Protein AF-A0AAD1SUT6-F1 (afdb_monomer_lite)

Foldseek 3Di:
DPPDDDPVLVVVCVVDVLADAQDDDLLDLVRLLVSLVVVCVVCVPAAAQEAEAPWFDFDQDAPVGDDPVLLCVRLSGQPVSLVSNCVSRVVRQLCCVVVPVAAGEYEYAAAPLLDPVCCVVCCVVRRGPSNNVNRVNNQVVQVVCCVVCVVSRYHGDYDHQALAPDPRSDPPGDDSPPRRPVPPVPPVPDSDRDHDDDDPDDDPDDD

Radius of gyration: 17.7 Å; chains: 1; bounding box: 41×40×48 Å

Secondary structure (DSSP, 8-state):
--PPPPHHHHHHHHH-TT-------TT-HHHHHHHHHHHHHHHTTPPP-EEEE---------TTT--HHHHHHHHIIIIIHHHHHHHHHHHHHHHHHHHSSSPPEEEEE--GGG-SSSHHHHTTT---HHHHHHHHHHHHHHHHHHHHTGGGT-EEEEE---SB-STTT-TTSBPTTTTSHHHHTT-TTS-----------------

Organism: Pelobates cultripes (NCBI:txid61616)

pLDDT: mean 81.64, std 24.2, range [23.23, 98.81]

Sequence (207 aa):
MCKAMPQELRKLSGKHPSVVIIPLDTTNSANVNACVKEVEKHLSGQHLDLLINNAGVLHPQTLETQTAEDMLEVYNINVVGPMLVAQ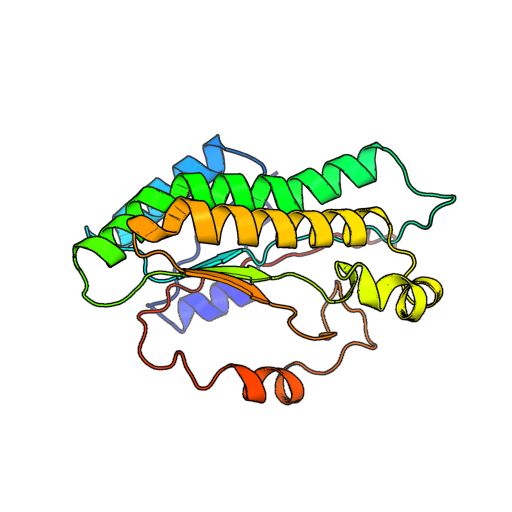AFHPLLKRSGAESKEKSAIVHISALLGSLEDLPRLFSHFPVISYRCSKAALNMLSRCQAVGYKEDGIITIAIHPGWVQTDMGGNQGLHAMNSCIANQSRFNNAKAFSLRFGITAGSQEKF

Structure (mmCIF, N/CA/C/O backbone):
data_AF-A0AAD1SUT6-F1
#
_entry.id   AF-A0AAD1SUT6-F1
#
loop_
_atom_site.group_PDB
_atom_site.id
_atom_site.type_symbol
_atom_site.label_atom_id
_atom_site.label_alt_id
_atom_site.label_comp_id
_atom_site.label_asym_id
_atom_site.label_entity_id
_atom_site.label_seq_id
_atom_site.pdbx_PDB_ins_code
_atom_site.Cartn_x
_atom_site.Cartn_y
_atom_site.Cartn_z
_atom_site.occupancy
_atom_site.B_iso_or_equiv
_atom_site.auth_seq_id
_atom_site.auth_comp_id
_atom_site.auth_asym_id
_atom_site.auth_atom_id
_atom_site.pdbx_PDB_model_num
ATOM 1 N N . MET A 1 1 ? 5.913 18.674 -3.610 1.00 28.78 1 MET A N 1
ATOM 2 C CA . MET A 1 1 ? 4.869 19.660 -3.983 1.00 28.78 1 MET A CA 1
ATOM 3 C C . MET A 1 1 ? 3.506 19.023 -3.759 1.00 28.78 1 MET A C 1
ATOM 5 O O . MET A 1 1 ? 3.279 17.938 -4.277 1.00 28.78 1 MET A O 1
ATOM 9 N N . CYS A 1 2 ? 2.629 19.646 -2.967 1.00 35.69 2 CYS A N 1
ATOM 10 C CA . CYS A 1 2 ? 1.275 19.141 -2.730 1.00 35.69 2 CYS A CA 1
ATOM 11 C C . CYS A 1 2 ? 0.462 19.325 -4.022 1.00 35.69 2 CYS A C 1
ATOM 13 O O . CYS A 1 2 ? 0.157 20.458 -4.396 1.00 35.69 2 CYS A O 1
ATOM 15 N N . LYS A 1 3 ? 0.201 18.243 -4.766 1.00 53.81 3 LYS A N 1
ATOM 16 C CA . LYS A 1 3 ? -0.624 18.313 -5.981 1.00 53.81 3 LYS A CA 1
ATOM 17 C C . LYS A 1 3 ? -2.038 18.751 -5.592 1.00 53.81 3 LYS A C 1
ATOM 19 O O . LYS A 1 3 ? -2.556 18.340 -4.553 1.00 53.81 3 LYS A O 1
ATOM 24 N N . ALA A 1 4 ? -2.661 19.586 -6.421 1.00 61.75 4 ALA A N 1
ATOM 25 C CA . ALA A 1 4 ? -4.039 20.004 -6.206 1.00 61.75 4 ALA A CA 1
ATOM 26 C C . ALA A 1 4 ? -4.951 18.771 -6.110 1.00 61.75 4 ALA A C 1
ATOM 28 O O . ALA A 1 4 ? -4.842 17.845 -6.914 1.00 61.75 4 ALA A O 1
ATOM 29 N N . MET A 1 5 ? -5.858 18.762 -5.130 1.00 72.88 5 MET A N 1
ATOM 30 C CA . MET A 1 5 ? -6.807 17.661 -4.951 1.00 72.88 5 MET A CA 1
ATOM 31 C C . MET A 1 5 ? -7.587 17.422 -6.268 1.00 72.88 5 MET A C 1
ATOM 33 O O . MET A 1 5 ? -7.990 18.400 -6.908 1.00 72.88 5 MET A O 1
ATOM 37 N N . PRO A 1 6 ? -7.799 16.170 -6.708 1.00 80.56 6 PRO A N 1
ATOM 38 C CA . PRO A 1 6 ? -8.553 15.882 -7.927 1.00 80.56 6 PRO A CA 1
ATOM 39 C C . PRO A 1 6 ? -9.988 16.428 -7.869 1.00 80.56 6 PRO A C 1
ATOM 41 O O . PRO A 1 6 ? -10.664 16.308 -6.845 1.00 80.56 6 PRO A O 1
ATOM 44 N N . GLN A 1 7 ? -10.477 17.012 -8.970 1.00 82.25 7 GLN A N 1
ATOM 45 C CA . GLN A 1 7 ? -11.835 17.579 -9.035 1.00 82.25 7 GLN A CA 1
ATOM 46 C C . GLN A 1 7 ? -12.923 16.531 -8.762 1.00 82.25 7 GLN A C 1
ATOM 48 O O . GLN A 1 7 ? -13.899 16.833 -8.081 1.00 82.25 7 GLN A O 1
ATOM 53 N N . GLU A 1 8 ? -12.736 15.300 -9.235 1.00 85.88 8 GLU A N 1
ATOM 54 C CA . GLU A 1 8 ? -13.708 14.220 -9.039 1.00 85.88 8 GLU A CA 1
ATOM 55 C C . GLU A 1 8 ? -13.841 13.800 -7.570 1.00 85.88 8 GLU A C 1
ATOM 57 O O . GLU A 1 8 ? -14.953 13.562 -7.101 1.00 85.88 8 GLU A O 1
ATOM 62 N N . LEU A 1 9 ? -12.744 13.809 -6.798 1.00 84.94 9 LEU A N 1
ATOM 63 C CA . LEU A 1 9 ? -12.817 13.550 -5.357 1.00 84.94 9 LEU A CA 1
ATOM 64 C C . LEU A 1 9 ? -13.587 14.664 -4.640 1.00 84.94 9 LEU A C 1
ATOM 66 O O . LEU A 1 9 ? -14.468 14.358 -3.841 1.00 84.94 9 LEU A O 1
ATOM 70 N N . ARG A 1 10 ? -13.349 15.939 -4.992 1.00 85.69 10 ARG A N 1
ATOM 71 C CA . ARG A 1 10 ? -14.131 17.069 -4.449 1.00 85.69 10 ARG A CA 1
ATOM 72 C C . ARG A 1 10 ? -15.625 16.942 -4.743 1.00 85.69 10 ARG A C 1
ATOM 74 O O . ARG A 1 10 ? -16.449 17.201 -3.869 1.00 85.69 10 ARG A O 1
ATOM 81 N N . LYS A 1 11 ? -15.987 16.543 -5.967 1.00 88.25 11 LYS A N 1
ATOM 82 C CA . LYS A 1 11 ? -17.390 16.304 -6.340 1.00 88.25 11 LYS A CA 1
ATOM 83 C C . LYS A 1 11 ? -17.994 15.163 -5.520 1.00 88.25 11 LYS A C 1
ATOM 85 O O . LYS A 1 11 ? -19.140 15.275 -5.093 1.00 88.25 11 LYS A O 1
ATOM 90 N N . LEU A 1 12 ? -17.239 14.087 -5.291 1.00 87.69 12 LEU A N 1
ATOM 91 C CA . LEU A 1 12 ? -17.693 12.940 -4.506 1.00 87.69 12 LEU A CA 1
ATOM 92 C C . LEU A 1 12 ? -17.936 13.316 -3.038 1.00 87.69 12 LEU A C 1
ATOM 94 O O . LEU A 1 12 ? -19.011 13.027 -2.519 1.00 87.69 12 LEU A O 1
ATOM 98 N N . SER A 1 13 ? -16.992 14.007 -2.391 1.00 88.62 13 SER A N 1
ATOM 99 C CA . SER A 1 13 ? -17.158 14.450 -0.998 1.00 88.62 13 SER A CA 1
ATOM 100 C C . SER A 1 13 ? -18.292 15.462 -0.841 1.00 88.62 13 SER A C 1
ATOM 102 O O . SER A 1 13 ? -19.001 15.439 0.157 1.00 88.62 13 SER A O 1
ATOM 104 N N . GLY A 1 14 ? -18.525 16.313 -1.847 1.00 88.62 14 GLY A N 1
ATOM 105 C CA . GLY A 1 14 ? -19.670 17.229 -1.856 1.00 88.62 14 GLY A CA 1
ATOM 106 C C . GLY A 1 14 ? -21.032 16.525 -1.934 1.00 88.62 14 GLY A C 1
ATOM 107 O O . GLY A 1 14 ? -22.028 17.082 -1.485 1.00 88.62 14 GLY A O 1
ATOM 108 N N . LYS A 1 15 ? -21.087 15.302 -2.483 1.00 93.50 15 LYS A N 1
ATOM 109 C CA . LYS A 1 15 ? -22.318 14.496 -2.597 1.00 93.50 15 LYS A CA 1
ATOM 110 C C . LYS A 1 15 ? -22.521 13.516 -1.442 1.00 93.50 15 LYS A C 1
ATOM 112 O O . LYS A 1 15 ? -23.653 13.117 -1.185 1.00 93.50 15 LYS A O 1
ATOM 117 N N . HIS A 1 16 ? -21.447 13.111 -0.766 1.00 91.38 16 HIS A N 1
ATOM 118 C CA . HIS A 1 16 ? -21.481 12.087 0.274 1.00 91.38 16 HIS A CA 1
ATOM 119 C C . HIS A 1 16 ? -20.801 12.597 1.550 1.00 91.38 16 HIS A C 1
ATOM 121 O O . HIS A 1 16 ? -19.577 12.528 1.644 1.00 91.38 16 HIS A O 1
ATOM 127 N N . PRO A 1 17 ? -21.568 13.045 2.564 1.00 88.25 17 PRO A N 1
ATOM 128 C CA . PRO A 1 17 ? -21.016 13.559 3.823 1.00 88.25 17 PRO A CA 1
ATOM 129 C C . PRO A 1 17 ? -20.142 12.557 4.592 1.00 88.25 17 PRO A C 1
ATOM 131 O O . PRO A 1 17 ? -19.310 12.951 5.400 1.00 88.25 17 PRO A O 1
ATOM 134 N N . SER A 1 18 ? -20.317 11.257 4.339 1.00 88.75 18 SER A N 1
ATOM 135 C CA . SER A 1 18 ? -19.493 10.186 4.906 1.00 88.75 18 SER A CA 1
ATOM 136 C C . SER A 1 18 ? -18.109 10.059 4.256 1.00 88.75 18 SER A C 1
ATOM 138 O O . SER A 1 18 ? -17.287 9.278 4.727 1.00 88.75 18 SER A O 1
ATOM 140 N N . VAL A 1 19 ? -17.845 10.782 3.162 1.00 92.19 19 VAL A N 1
ATOM 141 C CA . VAL A 1 19 ? -16.562 10.772 2.454 1.00 92.19 19 VAL A CA 1
ATOM 142 C C . VAL A 1 19 ? -15.733 11.965 2.906 1.00 92.19 19 VAL A C 1
ATOM 144 O O . VAL A 1 19 ? -15.991 13.107 2.533 1.00 92.19 19 VAL A O 1
ATOM 147 N N . VAL A 1 20 ? -14.685 11.674 3.669 1.00 92.38 20 VAL A N 1
ATOM 148 C CA . VAL A 1 20 ? -13.698 12.659 4.114 1.00 92.38 20 VAL A CA 1
ATOM 149 C C . VAL A 1 20 ? -12.415 12.471 3.308 1.00 92.38 20 VAL A C 1
ATOM 151 O O . VAL A 1 20 ? -11.936 11.351 3.134 1.00 92.38 20 VAL A O 1
ATOM 154 N N . ILE A 1 21 ? -11.853 13.571 2.804 1.00 92.81 21 ILE A N 1
ATOM 155 C CA . ILE A 1 21 ? -10.622 13.556 2.008 1.00 92.81 21 ILE A CA 1
ATOM 156 C C . ILE A 1 21 ? -9.475 14.067 2.869 1.00 92.81 21 ILE A C 1
ATOM 158 O O . ILE A 1 21 ? -9.487 15.220 3.293 1.00 92.81 21 ILE A O 1
ATOM 162 N N . ILE A 1 22 ? -8.463 13.224 3.070 1.00 93.44 22 ILE A N 1
ATOM 163 C CA . ILE A 1 22 ? -7.268 13.556 3.846 1.00 93.44 22 ILE A CA 1
ATOM 164 C C . ILE A 1 22 ? -6.044 13.346 2.945 1.00 93.44 22 ILE A C 1
ATOM 166 O O . ILE A 1 22 ? -5.902 12.264 2.367 1.00 93.44 22 ILE A O 1
ATOM 170 N N . PRO A 1 23 ? -5.166 14.352 2.779 1.00 90.81 23 PRO A N 1
ATOM 171 C CA . PRO A 1 23 ? -3.916 14.181 2.048 1.00 90.81 23 PRO A CA 1
ATOM 172 C C . PRO A 1 23 ? -3.032 13.120 2.710 1.00 90.81 23 PRO A C 1
ATOM 174 O O . PRO A 1 23 ? -2.841 13.149 3.924 1.00 90.81 23 PRO A O 1
ATOM 177 N N . LEU A 1 24 ? -2.466 12.221 1.905 1.00 93.38 24 LEU A N 1
ATOM 178 C CA . LEU A 1 24 ? -1.518 11.212 2.365 1.00 93.38 24 LEU A CA 1
ATOM 179 C C . LEU A 1 24 ? -0.419 11.006 1.324 1.00 93.38 24 LEU A C 1
ATOM 181 O O . LEU A 1 24 ? -0.700 10.716 0.162 1.00 93.38 24 LEU A O 1
ATOM 185 N N . ASP A 1 25 ? 0.821 11.106 1.777 1.00 94.44 25 ASP A N 1
ATOM 186 C CA . ASP A 1 25 ? 2.010 10.595 1.114 1.00 94.44 25 ASP A CA 1
ATOM 187 C C . ASP A 1 25 ? 2.495 9.380 1.906 1.00 94.44 25 ASP A C 1
ATOM 189 O O . ASP A 1 25 ? 3.034 9.504 3.008 1.00 94.44 25 ASP A O 1
ATOM 193 N N . THR A 1 26 ? 2.280 8.191 1.345 1.00 94.06 26 THR A N 1
ATOM 194 C CA . THR A 1 26 ? 2.596 6.918 2.004 1.00 94.06 26 THR A CA 1
ATOM 195 C C . THR A 1 26 ? 4.094 6.699 2.182 1.00 94.06 26 THR A C 1
ATOM 197 O O . THR A 1 26 ? 4.485 5.862 2.987 1.00 94.06 26 THR A O 1
ATOM 200 N N . THR A 1 27 ? 4.937 7.432 1.451 1.00 92.88 27 THR A N 1
ATOM 201 C CA . THR A 1 27 ? 6.400 7.311 1.528 1.00 92.88 27 THR A CA 1
ATOM 202 C C . THR A 1 27 ? 7.022 8.211 2.595 1.00 92.88 27 THR A C 1
ATOM 204 O O . THR A 1 27 ? 8.219 8.125 2.858 1.00 92.88 27 THR A O 1
ATOM 207 N N . ASN A 1 28 ? 6.217 9.060 3.241 1.00 95.31 28 ASN A N 1
ATOM 208 C CA . ASN A 1 28 ? 6.672 10.009 4.244 1.00 95.31 28 ASN A CA 1
ATOM 209 C C . ASN A 1 28 ? 6.033 9.707 5.603 1.00 95.31 28 ASN A C 1
ATOM 211 O O . ASN A 1 28 ? 4.888 10.076 5.865 1.00 95.31 28 ASN A O 1
ATOM 215 N N . SER A 1 29 ? 6.796 9.101 6.513 1.00 94.81 29 SER A N 1
ATOM 216 C CA . SER A 1 29 ? 6.302 8.699 7.837 1.00 94.81 29 SER A CA 1
ATOM 217 C C . SER A 1 29 ? 5.721 9.854 8.661 1.00 94.81 29 SER A C 1
ATOM 219 O O . SER A 1 29 ? 4.760 9.658 9.402 1.00 94.81 29 SER A O 1
ATOM 221 N N . ALA A 1 30 ? 6.254 11.076 8.534 1.00 96.25 30 ALA A N 1
ATOM 222 C CA . ALA A 1 30 ? 5.703 12.237 9.234 1.00 96.25 30 ALA A CA 1
ATOM 223 C C . ALA A 1 30 ? 4.326 12.628 8.676 1.00 96.25 30 ALA A C 1
ATOM 225 O O . ALA A 1 30 ? 3.422 12.960 9.445 1.00 96.25 30 ALA A O 1
ATOM 226 N N . ASN A 1 31 ? 4.147 12.535 7.355 1.00 96.31 31 ASN A N 1
ATOM 227 C CA . ASN A 1 31 ? 2.855 12.756 6.713 1.00 96.31 31 ASN A CA 1
ATOM 228 C C . ASN A 1 31 ? 1.843 11.653 7.069 1.00 96.31 31 ASN A C 1
ATOM 230 O O . ASN A 1 31 ? 0.713 11.973 7.429 1.00 96.31 31 ASN A O 1
ATOM 234 N N . VAL A 1 32 ? 2.264 10.382 7.078 1.00 97.44 32 VAL A N 1
ATOM 235 C CA . VAL A 1 32 ? 1.436 9.249 7.531 1.00 97.44 32 VAL A CA 1
ATOM 236 C C . VAL A 1 32 ? 0.949 9.471 8.967 1.00 97.44 32 VAL A C 1
ATOM 238 O O . VAL A 1 32 ? -0.247 9.385 9.235 1.00 97.44 32 VAL A O 1
ATOM 241 N N . ASN A 1 33 ? 1.842 9.844 9.887 1.00 96.38 33 ASN A N 1
ATOM 242 C CA . ASN A 1 33 ? 1.474 10.111 11.280 1.00 96.38 33 ASN A CA 1
ATOM 243 C C . ASN A 1 33 ? 0.533 11.317 11.426 1.00 96.38 33 ASN A C 1
ATOM 245 O O . ASN A 1 33 ? -0.361 11.309 12.272 1.00 96.38 33 ASN A O 1
ATOM 249 N N . ALA A 1 34 ? 0.711 12.361 10.613 1.00 96.50 34 ALA A N 1
ATOM 250 C CA . ALA A 1 34 ? -0.218 13.488 10.579 1.00 96.50 34 ALA A CA 1
ATOM 251 C C . ALA A 1 34 ? -1.605 13.066 10.063 1.00 96.50 34 ALA A C 1
ATOM 253 O O . ALA A 1 34 ? -2.615 13.496 10.617 1.00 96.50 34 ALA A O 1
ATOM 254 N N . CYS A 1 35 ? -1.657 12.187 9.058 1.00 96.69 35 CYS A N 1
ATOM 255 C CA . CYS A 1 35 ? -2.898 11.624 8.533 1.00 96.69 35 CYS A CA 1
ATOM 256 C C . CYS A 1 35 ? -3.647 10.808 9.596 1.00 96.69 35 CYS A C 1
ATOM 258 O O . CYS A 1 35 ? -4.845 11.016 9.771 1.00 96.69 35 CYS A O 1
ATOM 260 N N . VAL A 1 36 ? -2.950 9.958 10.364 1.00 96.50 36 VAL A N 1
ATOM 261 C CA . VAL A 1 36 ? -3.556 9.203 11.479 1.00 96.50 36 VAL A CA 1
ATOM 262 C C . VAL A 1 36 ? -4.230 10.142 12.477 1.00 96.50 36 VAL A C 1
ATOM 264 O O . V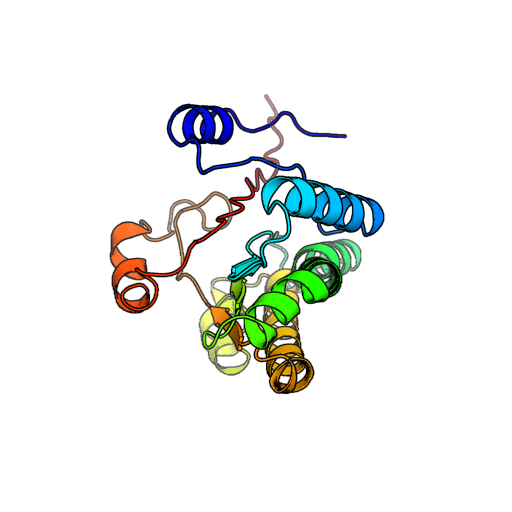AL A 1 36 ? -5.399 9.945 12.797 1.00 96.50 36 VAL A O 1
ATOM 267 N N . LYS A 1 37 ? -3.543 11.212 12.899 1.00 96.38 37 LYS A N 1
ATOM 268 C CA . LYS A 1 37 ? -4.107 12.204 13.832 1.00 96.38 37 LYS A CA 1
ATOM 269 C C . LYS A 1 37 ? -5.358 12.887 13.287 1.00 96.38 37 LYS A C 1
ATOM 271 O O . LYS A 1 37 ? -6.253 13.228 14.054 1.00 96.38 37 LYS A O 1
ATOM 276 N N . GLU A 1 38 ? -5.420 13.126 11.981 1.00 96.38 38 GLU A N 1
ATOM 277 C CA . GLU A 1 38 ? -6.607 13.711 11.360 1.00 96.38 38 GLU A CA 1
ATOM 278 C C . GLU A 1 38 ? -7.764 12.709 11.313 1.00 96.38 38 GLU A C 1
ATOM 280 O O . GLU A 1 38 ? -8.888 13.043 11.687 1.00 96.38 38 GLU A O 1
ATOM 285 N N . VAL A 1 39 ? -7.485 11.452 10.953 1.00 95.62 39 VAL A N 1
ATOM 286 C CA . VAL A 1 39 ? -8.477 10.369 10.990 1.00 95.62 39 VAL A CA 1
ATOM 287 C C . VAL A 1 39 ? -9.032 10.179 12.403 1.00 95.62 39 VAL A C 1
ATOM 289 O O . VAL A 1 39 ? -10.243 10.052 12.564 1.00 95.62 39 VAL A O 1
ATOM 292 N N . GLU A 1 40 ? -8.193 10.227 13.439 1.00 94.25 40 GLU A N 1
ATOM 293 C CA . GLU A 1 40 ? -8.632 10.112 14.835 1.00 94.25 40 GLU A CA 1
ATOM 294 C C . GLU A 1 40 ? -9.674 11.163 15.229 1.00 94.25 40 GLU A C 1
ATOM 296 O O . GLU A 1 40 ? -10.662 10.828 15.887 1.00 94.25 40 GLU A O 1
ATOM 301 N N . LYS A 1 41 ? -9.501 12.416 14.787 1.00 94.94 41 LYS A N 1
ATOM 302 C CA . LYS A 1 41 ? -10.488 13.482 15.027 1.00 94.94 41 LYS A CA 1
ATOM 303 C C . LYS A 1 41 ? -11.831 13.134 14.390 1.00 94.94 41 LYS A C 1
ATOM 305 O O . LYS A 1 41 ? -12.869 13.263 15.034 1.00 94.94 41 LYS A O 1
ATOM 310 N N . HIS A 1 42 ? -11.812 12.646 13.150 1.00 93.19 42 HIS A N 1
ATOM 311 C CA . HIS A 1 42 ? -13.029 12.258 12.435 1.00 93.19 42 HIS A CA 1
ATOM 312 C C . HIS A 1 42 ? -13.712 11.024 13.028 1.00 93.19 42 HIS A C 1
ATOM 314 O O . HIS A 1 42 ? -14.938 10.948 13.017 1.00 93.19 42 HIS A O 1
ATOM 320 N N . LEU A 1 43 ? -12.948 10.084 13.587 1.00 90.81 43 LEU A N 1
ATOM 321 C CA . LEU A 1 43 ? -13.502 8.913 14.266 1.00 90.81 43 LEU A CA 1
ATOM 322 C C . LEU A 1 43 ? -14.119 9.263 15.629 1.00 90.81 43 LEU A C 1
ATOM 324 O O . LEU A 1 43 ? -14.965 8.516 16.116 1.00 90.81 43 LEU A O 1
ATOM 328 N N . SER A 1 44 ? -13.748 10.398 16.239 1.00 90.19 44 SER A N 1
ATOM 329 C CA . SER A 1 44 ? -14.307 10.861 17.522 1.00 90.19 44 SER A CA 1
ATOM 330 C C . SER A 1 44 ? -14.245 9.784 18.615 1.00 90.19 44 SER A C 1
ATOM 332 O O . SER A 1 44 ? -15.225 9.512 19.305 1.00 90.19 44 SER A O 1
ATOM 334 N N . GLY A 1 45 ? -13.090 9.124 18.731 1.00 85.06 45 GLY A N 1
ATOM 335 C CA . GLY A 1 45 ? -12.860 8.032 19.684 1.00 85.06 45 GLY A CA 1
ATOM 336 C C . GLY A 1 45 ? -13.259 6.640 19.184 1.00 85.06 45 GLY A C 1
ATOM 337 O O . GLY A 1 45 ? -12.888 5.661 19.821 1.00 85.06 45 GLY A O 1
ATOM 338 N N . GLN A 1 46 ? -13.932 6.525 18.033 1.00 88.12 46 GLN A N 1
ATOM 339 C CA . GLN A 1 46 ? -14.215 5.228 17.411 1.00 88.12 46 GLN A CA 1
ATOM 340 C C . GLN A 1 46 ? -12.942 4.569 16.846 1.00 88.12 46 GLN A C 1
ATOM 342 O O . GLN A 1 46 ? -11.854 5.158 16.764 1.00 88.12 46 GLN A O 1
ATOM 347 N N . HIS A 1 47 ? -13.083 3.304 16.469 1.00 88.81 47 HIS A N 1
ATOM 348 C CA . HIS A 1 47 ? -12.048 2.497 15.839 1.00 88.81 47 HIS A CA 1
ATOM 349 C C . HIS A 1 47 ? -12.084 2.595 14.306 1.00 88.81 47 HIS A C 1
ATOM 351 O O . HIS A 1 47 ? -13.025 3.129 13.719 1.00 88.81 47 HIS A O 1
ATOM 357 N N . LEU A 1 48 ? -11.038 2.071 13.660 1.00 92.88 48 LEU A N 1
ATOM 358 C CA . LEU A 1 48 ? -11.010 1.858 12.214 1.00 92.88 48 LEU A CA 1
ATOM 359 C C . LEU A 1 48 ? -11.282 0.379 11.923 1.00 92.88 48 LEU A C 1
ATOM 361 O O . LEU A 1 48 ? -10.606 -0.484 12.474 1.00 92.88 48 LEU A O 1
ATOM 365 N N . ASP A 1 49 ? -12.235 0.090 11.041 1.00 92.88 49 ASP A N 1
ATOM 366 C CA . ASP A 1 49 ? -12.599 -1.295 10.699 1.00 92.88 49 ASP A CA 1
ATOM 367 C C . ASP A 1 49 ? -11.830 -1.847 9.504 1.00 92.88 49 ASP A C 1
ATOM 369 O O . ASP A 1 49 ? -11.553 -3.042 9.424 1.00 92.88 49 ASP A O 1
ATOM 373 N N . LEU A 1 50 ? -11.480 -0.982 8.554 1.00 95.38 50 LEU A N 1
ATOM 374 C CA . LEU A 1 50 ? -10.907 -1.395 7.284 1.00 95.38 50 LEU A CA 1
ATOM 375 C C . LEU A 1 50 ? -9.858 -0.395 6.810 1.00 95.38 50 LEU A C 1
ATOM 377 O O . LEU A 1 50 ? -10.148 0.786 6.627 1.00 95.38 50 LEU A O 1
ATOM 381 N N . LEU A 1 51 ? -8.658 -0.899 6.545 1.00 97.62 51 LEU A N 1
ATOM 382 C CA . LEU A 1 51 ? -7.588 -0.180 5.868 1.00 97.62 51 LEU A CA 1
ATOM 383 C C . LEU A 1 51 ? -7.352 -0.804 4.490 1.00 97.62 51 LEU A C 1
ATOM 385 O O . LEU A 1 51 ? -7.064 -1.995 4.394 1.00 97.62 51 LEU A O 1
ATOM 389 N N . ILE A 1 52 ? -7.425 -0.003 3.424 1.00 98.12 52 ILE A N 1
ATOM 390 C CA . ILE A 1 52 ? -7.141 -0.458 2.056 1.00 98.12 52 ILE A CA 1
ATOM 391 C C . ILE A 1 52 ? -5.893 0.251 1.526 1.00 98.12 52 ILE A C 1
ATOM 393 O O . ILE A 1 52 ? -5.930 1.428 1.169 1.00 98.12 52 ILE A O 1
ATOM 397 N N . ASN A 1 53 ? -4.795 -0.488 1.406 1.00 97.88 53 ASN A N 1
ATOM 398 C CA . ASN A 1 53 ? -3.582 -0.031 0.739 1.00 97.88 53 ASN A CA 1
ATOM 399 C C . ASN A 1 53 ? -3.720 -0.239 -0.773 1.00 97.88 53 ASN A C 1
ATOM 401 O O . ASN A 1 53 ? -3.405 -1.304 -1.309 1.00 97.88 53 ASN A O 1
ATOM 405 N N . ASN A 1 54 ? -4.236 0.789 -1.448 1.00 96.31 54 ASN A N 1
ATOM 406 C CA . ASN A 1 54 ? -4.434 0.805 -2.900 1.00 96.31 54 ASN A CA 1
ATOM 407 C C . ASN A 1 54 ? -3.364 1.605 -3.661 1.00 96.31 54 ASN A C 1
ATOM 409 O O . ASN A 1 54 ? -3.134 1.341 -4.838 1.00 96.31 54 ASN A O 1
ATOM 413 N N . ALA A 1 55 ? -2.736 2.594 -3.016 1.00 91.38 55 ALA A N 1
ATOM 414 C CA . ALA A 1 55 ? -1.704 3.406 -3.651 1.00 91.38 55 ALA A CA 1
ATOM 415 C C . ALA A 1 55 ? -0.564 2.523 -4.192 1.00 91.38 55 ALA A C 1
ATOM 417 O O . ALA A 1 55 ? -0.090 1.615 -3.509 1.00 91.38 55 ALA A O 1
ATOM 418 N N . GLY A 1 56 ? -0.143 2.782 -5.428 1.00 93.00 56 GLY A N 1
ATOM 419 C CA . GLY A 1 56 ? 0.941 2.062 -6.074 1.00 93.00 56 GLY A CA 1
ATOM 420 C C . GLY A 1 56 ? 1.339 2.644 -7.428 1.00 93.00 56 GLY A C 1
ATOM 421 O O . GLY A 1 56 ? 0.548 3.294 -8.105 1.00 93.00 56 GLY A O 1
ATOM 422 N N . VAL A 1 57 ? 2.569 2.388 -7.842 1.00 94.94 57 VAL A N 1
ATOM 423 C CA . VAL A 1 57 ? 3.118 2.804 -9.136 1.00 94.94 57 VAL A CA 1
ATOM 424 C C . VAL A 1 57 ? 3.639 1.601 -9.903 1.00 94.94 57 VAL A C 1
ATOM 426 O O . VAL A 1 57 ? 3.934 0.557 -9.320 1.00 94.94 57 VAL A O 1
ATOM 429 N N . LEU A 1 58 ? 3.747 1.760 -11.217 1.00 94.38 58 LEU A N 1
ATOM 430 C CA . LEU A 1 58 ? 4.367 0.815 -12.133 1.00 94.38 58 LEU A CA 1
ATOM 431 C C . LEU A 1 58 ? 5.303 1.608 -13.043 1.00 94.38 58 LEU A C 1
ATOM 433 O O . LEU A 1 58 ? 4.875 2.591 -13.647 1.00 94.38 58 LEU A O 1
ATOM 437 N N . HIS A 1 59 ? 6.548 1.151 -13.171 1.00 93.00 59 HIS A N 1
ATOM 438 C CA . HIS A 1 59 ? 7.466 1.619 -14.207 1.00 93.00 59 HIS A CA 1
ATOM 439 C C . HIS A 1 59 ? 7.598 0.530 -15.279 1.00 93.00 59 HIS A C 1
ATOM 441 O O . HIS A 1 59 ? 7.888 -0.620 -14.934 1.00 93.00 59 HIS A O 1
ATOM 447 N N . PRO A 1 60 ? 7.348 0.843 -16.565 1.00 90.38 60 PRO A N 1
ATOM 448 C CA . PRO A 1 60 ? 7.322 -0.150 -17.632 1.00 90.38 60 PRO A CA 1
ATOM 449 C C . PRO A 1 60 ? 8.734 -0.482 -18.150 1.00 90.38 60 PRO A C 1
ATOM 451 O O . PRO A 1 60 ? 8.991 -0.394 -19.346 1.00 90.38 60 PRO A O 1
ATOM 454 N N . GLN A 1 61 ? 9.655 -0.843 -17.251 1.00 92.00 61 GLN A N 1
ATOM 455 C CA . GLN A 1 61 ? 11.024 -1.233 -17.604 1.00 92.00 61 GLN A CA 1
ATOM 456 C C . GLN A 1 61 ? 11.169 -2.748 -17.744 1.00 92.00 61 GLN A C 1
ATOM 458 O O . GLN A 1 61 ? 10.617 -3.504 -16.942 1.00 92.00 61 GLN A O 1
ATOM 463 N N . THR A 1 62 ? 11.949 -3.149 -18.748 1.00 94.38 62 THR A N 1
ATOM 464 C CA . THR A 1 62 ? 12.352 -4.534 -19.052 1.00 94.38 62 THR A CA 1
ATOM 465 C C . THR A 1 62 ? 13.595 -4.942 -18.258 1.00 94.38 62 THR A C 1
ATOM 467 O O . THR A 1 62 ? 14.145 -4.121 -17.529 1.00 94.38 62 THR A O 1
ATOM 470 N N . LEU A 1 63 ? 14.078 -6.185 -18.393 1.00 95.19 63 LEU A N 1
ATOM 471 C CA . LEU A 1 63 ? 15.320 -6.615 -17.727 1.00 95.19 63 LEU A CA 1
ATOM 472 C C . LEU A 1 63 ? 16.528 -5.778 -18.162 1.00 95.19 63 LEU A C 1
ATOM 474 O O . LEU A 1 63 ? 17.396 -5.485 -17.348 1.00 95.19 63 LEU A O 1
ATOM 478 N N . GLU A 1 64 ? 16.565 -5.385 -19.431 1.00 96.38 64 GLU A N 1
ATOM 479 C CA . GLU A 1 64 ? 17.668 -4.669 -20.061 1.00 96.38 64 GLU A CA 1
ATOM 480 C C . GLU A 1 64 ? 17.690 -3.183 -19.691 1.00 96.38 64 GLU A C 1
ATOM 482 O O . GLU A 1 64 ? 18.743 -2.550 -19.731 1.00 96.38 64 GLU A O 1
ATOM 487 N N . THR A 1 65 ? 16.529 -2.619 -19.347 1.00 97.06 65 THR A N 1
ATOM 488 C CA . THR A 1 65 ? 16.361 -1.181 -19.090 1.00 97.06 65 THR A CA 1
ATOM 489 C C . THR A 1 65 ? 16.069 -0.848 -17.628 1.00 97.06 65 THR A C 1
ATOM 491 O O . THR A 1 65 ? 16.000 0.327 -17.273 1.00 97.06 65 THR A O 1
ATOM 494 N N . GLN A 1 66 ? 15.895 -1.855 -16.768 1.00 97.75 66 GLN A N 1
ATOM 495 C CA . GLN A 1 66 ? 15.598 -1.657 -15.352 1.00 97.75 66 GLN A CA 1
ATOM 496 C C . GLN A 1 66 ? 16.773 -0.995 -14.623 1.00 97.75 66 GLN A C 1
ATOM 498 O O . GLN A 1 66 ? 17.903 -1.478 -14.656 1.00 97.75 66 GLN A O 1
ATOM 503 N N . THR A 1 67 ? 16.475 0.078 -13.892 1.00 98.00 67 THR A N 1
ATOM 504 C CA . THR A 1 67 ? 17.443 0.804 -13.061 1.00 98.00 67 THR A CA 1
ATOM 505 C C . THR A 1 67 ? 17.249 0.490 -11.579 1.00 98.00 67 THR A C 1
ATOM 507 O O . THR A 1 67 ? 16.176 0.036 -11.156 1.00 98.00 67 THR A O 1
ATOM 510 N N . ALA A 1 68 ? 18.287 0.730 -10.775 1.00 98.31 68 ALA A N 1
ATOM 511 C CA . ALA A 1 68 ? 18.208 0.597 -9.323 1.00 98.31 68 ALA A CA 1
ATOM 512 C C . ALA A 1 68 ? 17.267 1.651 -8.721 1.00 98.31 68 ALA A C 1
ATOM 514 O O . ALA A 1 68 ? 16.520 1.355 -7.791 1.00 98.31 68 ALA A O 1
ATOM 515 N N . GLU A 1 69 ? 17.265 2.853 -9.287 1.00 98.12 69 GLU A N 1
ATOM 516 C CA . GLU A 1 69 ? 16.408 3.967 -8.899 1.00 98.12 69 GLU A CA 1
ATOM 517 C C . GLU A 1 69 ? 14.930 3.590 -9.050 1.00 98.12 69 GLU A C 1
ATOM 519 O O . GLU A 1 69 ? 14.182 3.674 -8.077 1.00 98.12 69 GLU A O 1
ATOM 524 N N . ASP A 1 70 ? 14.536 3.056 -10.211 1.00 97.31 70 ASP A N 1
ATOM 525 C CA . ASP A 1 70 ? 13.165 2.601 -10.461 1.00 97.31 70 ASP A CA 1
ATOM 526 C C . ASP A 1 70 ? 12.793 1.431 -9.531 1.00 97.31 70 ASP A C 1
ATOM 528 O O . ASP A 1 70 ? 11.670 1.362 -9.031 1.00 97.31 70 ASP A O 1
ATOM 532 N N . MET A 1 71 ? 13.722 0.499 -9.265 1.00 98.56 71 MET A N 1
ATOM 533 C CA . MET A 1 71 ? 13.489 -0.598 -8.312 1.00 98.56 71 MET A CA 1
ATOM 534 C C . MET A 1 71 ? 13.184 -0.058 -6.911 1.00 98.56 71 MET A C 1
ATOM 536 O O . MET A 1 71 ? 12.224 -0.501 -6.277 1.00 98.56 71 MET A O 1
ATOM 540 N N . LEU A 1 72 ? 13.987 0.896 -6.435 1.00 98.56 72 LEU A N 1
ATOM 541 C CA . LEU A 1 72 ? 13.847 1.494 -5.111 1.00 98.56 72 LEU A CA 1
ATOM 542 C C . LEU A 1 72 ? 12.587 2.354 -5.006 1.00 98.56 72 LEU A C 1
ATOM 544 O O . LEU A 1 72 ? 11.879 2.243 -4.007 1.00 98.56 72 LEU A O 1
ATOM 548 N N . GLU A 1 73 ? 12.264 3.159 -6.020 1.00 98.00 73 GLU A N 1
ATOM 549 C CA . GLU A 1 73 ? 11.054 3.986 -6.033 1.00 98.00 73 GLU A CA 1
ATOM 550 C C . GLU A 1 73 ? 9.788 3.121 -5.986 1.00 98.00 73 GLU A C 1
ATOM 552 O O . GLU A 1 73 ? 8.951 3.298 -5.091 1.00 98.00 73 GLU A O 1
ATOM 557 N N . VAL A 1 74 ? 9.670 2.126 -6.878 1.00 98.44 74 VAL A N 1
ATOM 558 C CA . VAL A 1 74 ? 8.513 1.218 -6.875 1.00 98.44 74 VAL A CA 1
ATOM 559 C C . VAL A 1 74 ? 8.427 0.457 -5.558 1.00 98.44 74 VAL A C 1
ATOM 561 O O . VAL A 1 74 ? 7.334 0.319 -5.012 1.00 98.44 74 VAL A O 1
ATOM 564 N N . TYR A 1 75 ? 9.544 -0.035 -5.017 1.00 98.75 75 TYR A N 1
ATOM 565 C CA . TYR A 1 75 ? 9.533 -0.759 -3.746 1.00 98.75 75 TYR A CA 1
ATOM 566 C C . TYR A 1 75 ? 9.112 0.142 -2.578 1.00 98.75 75 TYR A C 1
ATOM 568 O O . TYR A 1 75 ? 8.295 -0.258 -1.742 1.00 98.75 75 TYR A O 1
ATOM 576 N N . ASN A 1 76 ? 9.616 1.376 -2.540 1.00 98.50 76 ASN A N 1
ATOM 577 C CA . ASN A 1 76 ? 9.275 2.345 -1.509 1.00 98.50 76 ASN A CA 1
ATOM 578 C C . ASN A 1 76 ? 7.771 2.659 -1.519 1.00 98.50 76 ASN A C 1
ATOM 580 O O . ASN A 1 76 ? 7.118 2.632 -0.479 1.00 98.50 76 ASN A O 1
ATOM 584 N N . ILE A 1 77 ? 7.185 2.873 -2.698 1.00 98.00 77 ILE A N 1
ATOM 585 C CA . ILE A 1 77 ? 5.760 3.200 -2.818 1.00 98.00 77 ILE A CA 1
ATOM 586 C C . ILE A 1 77 ? 4.873 1.964 -2.612 1.00 98.00 77 ILE A C 1
ATOM 588 O O . ILE A 1 77 ? 3.915 2.025 -1.846 1.00 98.00 77 ILE A O 1
ATOM 592 N N . ASN A 1 78 ? 5.173 0.841 -3.269 1.00 98.50 78 ASN A N 1
ATOM 593 C CA . ASN A 1 78 ? 4.284 -0.326 -3.312 1.00 98.50 78 ASN A CA 1
ATOM 594 C C . ASN A 1 78 ? 4.425 -1.267 -2.111 1.00 98.50 78 ASN A C 1
ATOM 596 O O . ASN A 1 78 ? 3.561 -2.127 -1.939 1.00 98.50 78 ASN A O 1
ATOM 600 N N . VAL A 1 79 ? 5.506 -1.165 -1.329 1.00 98.75 79 VAL A N 1
ATOM 601 C CA . VAL A 1 79 ? 5.804 -2.093 -0.222 1.00 98.75 79 VAL A CA 1
ATOM 602 C C . VAL A 1 79 ? 6.056 -1.342 1.078 1.00 98.75 79 VAL A C 1
ATOM 604 O O . VAL A 1 79 ? 5.331 -1.554 2.051 1.00 98.75 79 VAL A O 1
ATOM 607 N N . VAL A 1 80 ? 7.043 -0.438 1.099 1.00 98.69 80 VAL A N 1
ATOM 608 C CA . VAL A 1 80 ? 7.389 0.319 2.317 1.00 98.69 80 VAL A CA 1
ATOM 609 C C . VAL A 1 80 ? 6.238 1.238 2.720 1.00 98.69 80 VAL A C 1
ATOM 611 O O . VAL A 1 80 ? 5.880 1.275 3.893 1.00 98.69 80 VAL A O 1
ATOM 614 N N . GLY A 1 81 ? 5.586 1.896 1.762 1.00 98.50 81 GLY A N 1
ATOM 615 C CA . GLY A 1 81 ? 4.411 2.724 2.016 1.00 98.50 81 GLY A CA 1
ATOM 616 C C . GLY A 1 81 ? 3.285 1.967 2.734 1.00 98.50 81 GLY A C 1
ATOM 617 O O . GLY A 1 81 ? 2.936 2.339 3.854 1.00 98.50 81 GLY A O 1
ATOM 618 N N . PRO A 1 82 ? 2.746 0.870 2.166 1.00 98.62 82 PRO A N 1
ATOM 619 C CA . PRO A 1 82 ? 1.757 0.029 2.839 1.00 98.62 82 PRO A CA 1
ATOM 620 C C . PRO A 1 82 ? 2.198 -0.496 4.208 1.00 98.62 82 PRO A C 1
ATOM 622 O O . PRO A 1 82 ? 1.364 -0.624 5.105 1.00 98.62 82 PRO A O 1
ATOM 625 N N . MET A 1 83 ? 3.491 -0.786 4.393 1.00 98.62 83 MET A N 1
ATOM 626 C CA . MET A 1 83 ? 4.042 -1.171 5.695 1.00 98.62 83 MET A CA 1
ATOM 627 C C . MET A 1 83 ? 3.930 -0.026 6.711 1.00 98.62 83 MET A C 1
ATOM 629 O O . MET A 1 83 ? 3.388 -0.241 7.794 1.00 98.62 83 MET A O 1
ATOM 633 N N . LEU A 1 84 ? 4.395 1.178 6.364 1.00 98.50 84 LEU A N 1
ATOM 634 C CA . LEU A 1 84 ? 4.350 2.359 7.233 1.00 98.50 84 LEU A CA 1
ATOM 635 C C . LEU A 1 84 ? 2.912 2.748 7.584 1.00 98.50 84 LEU A C 1
ATOM 637 O O . LEU A 1 84 ? 2.605 3.019 8.743 1.00 98.50 84 LEU A O 1
ATOM 641 N N . VAL A 1 85 ? 2.016 2.731 6.594 1.00 98.62 85 VAL A N 1
ATOM 642 C CA . VAL A 1 85 ? 0.591 3.015 6.798 1.00 98.62 85 VAL A CA 1
ATOM 643 C C . VAL A 1 85 ? -0.023 1.980 7.740 1.00 98.62 85 VAL A C 1
ATOM 645 O O . VAL A 1 85 ? -0.648 2.352 8.728 1.00 98.62 85 VAL A O 1
ATOM 648 N N . ALA A 1 86 ? 0.193 0.684 7.502 1.00 98.19 86 ALA A N 1
ATOM 649 C CA . ALA A 1 86 ? -0.326 -0.360 8.384 1.00 98.19 86 ALA A CA 1
ATOM 650 C C . ALA A 1 86 ? 0.192 -0.225 9.826 1.00 98.19 86 ALA A C 1
ATOM 652 O O . ALA A 1 86 ? -0.592 -0.355 10.761 1.00 98.19 86 ALA A O 1
ATOM 653 N N . GLN A 1 87 ? 1.479 0.086 10.012 1.00 98.25 87 GLN A N 1
ATOM 654 C CA . GLN A 1 87 ? 2.066 0.321 11.335 1.00 98.25 87 GLN A CA 1
ATOM 655 C C . GLN A 1 87 ? 1.429 1.521 12.043 1.00 98.25 87 GLN A C 1
ATOM 657 O O . GLN A 1 87 ? 1.068 1.421 13.212 1.00 98.25 87 GLN A O 1
ATOM 662 N N . ALA A 1 88 ? 1.263 2.642 11.343 1.00 98.19 88 ALA A N 1
ATOM 663 C CA . ALA A 1 88 ? 0.731 3.865 11.935 1.00 98.19 88 ALA A CA 1
ATOM 664 C C . ALA A 1 88 ? -0.764 3.752 12.287 1.00 98.19 88 ALA A C 1
ATOM 666 O O . ALA A 1 88 ? -1.203 4.283 13.304 1.00 98.19 88 ALA A O 1
ATOM 667 N N . PHE A 1 89 ? -1.544 3.034 11.474 1.00 97.62 89 PHE A N 1
ATOM 668 C CA . PHE A 1 89 ? -2.977 2.812 11.698 1.00 97.62 89 PHE A CA 1
ATOM 669 C C . PHE A 1 89 ? -3.288 1.610 12.605 1.00 97.62 89 PHE A C 1
ATOM 671 O O . PHE A 1 89 ? -4.437 1.448 13.024 1.00 97.62 89 PHE A O 1
ATOM 678 N N . HIS A 1 90 ? -2.292 0.781 12.939 1.00 96.88 90 HIS A N 1
ATOM 679 C CA . HIS A 1 90 ? -2.458 -0.414 13.774 1.00 96.88 90 HIS A CA 1
ATOM 680 C C . HIS A 1 90 ? -3.195 -0.150 15.099 1.00 96.88 90 HIS A C 1
ATOM 682 O O . HIS A 1 90 ? -4.133 -0.897 15.376 1.00 96.88 90 HIS A O 1
ATOM 688 N N . PRO A 1 91 ? -2.909 0.922 15.873 1.00 95.31 91 PRO A N 1
ATOM 689 C CA . PRO A 1 91 ? -3.647 1.192 17.108 1.00 95.31 91 PRO A CA 1
ATOM 690 C C . PRO A 1 91 ? -5.156 1.370 16.888 1.00 95.31 91 PRO A C 1
ATOM 692 O O . PRO A 1 91 ? -5.954 0.877 17.682 1.00 95.31 91 PRO A O 1
ATOM 695 N N . LEU A 1 92 ? -5.563 2.021 15.791 1.00 94.31 92 LEU A N 1
ATOM 696 C CA . LEU A 1 92 ? -6.976 2.252 15.462 1.00 94.31 92 LEU A CA 1
ATOM 697 C C . LEU A 1 92 ? -7.689 0.966 15.042 1.00 94.31 92 LEU A C 1
ATOM 699 O O . LEU A 1 92 ? -8.851 0.768 15.397 1.00 94.31 92 LEU A O 1
ATOM 703 N N . LEU A 1 93 ? -6.988 0.097 14.310 1.00 94.38 93 LEU A N 1
ATOM 704 C CA . LEU A 1 93 ? -7.485 -1.213 13.880 1.00 94.38 93 LEU A CA 1
ATOM 705 C C . LEU A 1 93 ? -7.584 -2.192 15.056 1.00 94.38 93 LEU A C 1
ATOM 707 O O . LEU A 1 93 ? -8.555 -2.939 15.159 1.00 94.38 93 LEU A O 1
ATOM 711 N N . LYS A 1 94 ? -6.604 -2.164 15.965 1.00 92.75 94 LYS A N 1
ATOM 712 C CA . LYS A 1 94 ? -6.575 -3.000 17.168 1.00 92.75 94 LYS A CA 1
ATOM 713 C C . LYS A 1 94 ? -7.720 -2.669 18.125 1.00 92.75 94 LYS A C 1
ATOM 715 O O . LYS A 1 94 ? -8.300 -3.585 18.701 1.00 92.75 94 LYS A O 1
ATOM 720 N N . ARG A 1 95 ? -8.094 -1.386 18.267 1.00 86.44 95 ARG A N 1
ATOM 721 C CA . ARG A 1 95 ? -9.283 -1.000 19.054 1.00 86.44 95 ARG A CA 1
ATOM 722 C C . ARG A 1 95 ? -10.556 -1.676 18.541 1.00 86.44 95 ARG A C 1
ATOM 724 O O . ARG A 1 95 ? -11.325 -2.164 19.356 1.00 86.44 95 ARG A O 1
ATOM 731 N N . SER A 1 96 ? -10.737 -1.793 17.220 1.00 79.19 96 SER A N 1
ATOM 732 C CA . SER A 1 96 ? -11.900 -2.484 16.628 1.00 79.19 96 SER A CA 1
ATOM 733 C C . SER A 1 96 ? -11.967 -3.952 17.059 1.00 79.19 96 SER A C 1
ATOM 735 O O . SER A 1 96 ? -13.017 -4.406 17.503 1.00 79.19 96 SER A O 1
ATOM 737 N N . GLY A 1 97 ? -10.839 -4.673 17.025 1.00 66.31 97 GLY A N 1
ATOM 738 C CA . GLY A 1 97 ? -10.785 -6.078 17.448 1.00 66.31 97 GLY A CA 1
ATOM 739 C C . GLY A 1 97 ? -10.943 -6.295 18.959 1.00 66.31 97 GLY A C 1
ATOM 740 O O . GLY A 1 97 ? -11.342 -7.378 19.380 1.00 66.31 97 GLY A O 1
ATOM 741 N N . ALA A 1 98 ? -10.631 -5.284 19.778 1.00 74.38 98 ALA A N 1
ATOM 742 C CA . ALA A 1 98 ? -10.783 -5.341 21.232 1.00 74.38 98 ALA A CA 1
ATOM 743 C C . ALA A 1 98 ? -12.192 -4.939 21.705 1.00 74.38 98 ALA A C 1
ATOM 745 O O . ALA A 1 98 ? -12.729 -5.541 22.633 1.00 74.38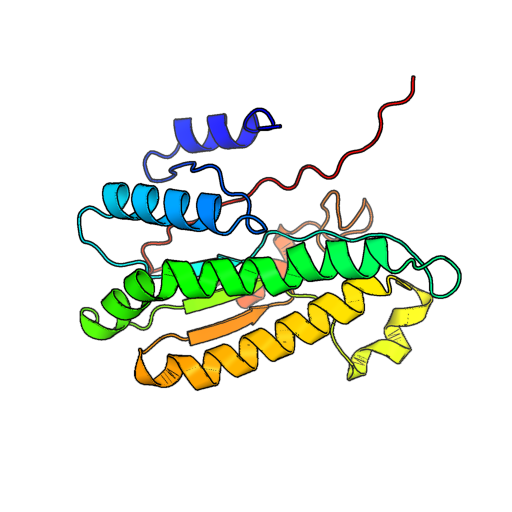 98 ALA A O 1
ATOM 746 N N . GLU A 1 99 ? -12.778 -3.908 21.093 1.00 72.19 99 GLU A N 1
ATOM 747 C CA . GLU A 1 99 ? -14.062 -3.321 21.498 1.00 72.19 99 GLU A CA 1
ATOM 748 C C . GLU A 1 99 ? -15.253 -3.946 20.764 1.00 72.19 99 GLU A C 1
ATOM 750 O O . GLU A 1 99 ? -16.356 -4.021 21.310 1.00 72.19 99 GLU A O 1
ATOM 755 N N . SER A 1 100 ? -15.044 -4.421 19.535 1.00 61.12 100 SER A N 1
ATOM 756 C CA . SER A 1 100 ? -16.069 -5.050 18.715 1.00 61.12 100 SER A CA 1
ATOM 757 C C . SER A 1 100 ? -15.838 -6.564 18.652 1.00 61.12 100 SER A C 1
ATOM 759 O O . SER A 1 100 ? -14.712 -7.049 18.585 1.00 61.12 100 SER A O 1
ATOM 761 N N . LYS A 1 101 ? -16.921 -7.353 18.645 1.00 64.44 101 LYS A N 1
ATOM 762 C CA . LYS A 1 101 ? -16.836 -8.797 18.345 1.00 64.44 101 LYS A CA 1
ATOM 763 C C . LYS A 1 101 ? -16.458 -9.066 16.876 1.00 64.44 101 LYS A C 1
ATOM 765 O O . LYS A 1 101 ? -16.293 -10.227 16.500 1.00 64.44 101 LYS A O 1
ATOM 770 N N . GLU A 1 102 ? -16.379 -8.027 16.046 1.00 69.88 102 GLU A N 1
ATOM 771 C CA . GLU A 1 102 ? -16.030 -8.094 14.632 1.00 69.88 102 GLU A CA 1
ATOM 772 C C . GLU A 1 102 ? -14.529 -7.841 14.426 1.00 69.88 102 GLU A C 1
ATOM 774 O O . GLU A 1 102 ? -13.865 -7.147 15.193 1.00 69.88 102 GLU A O 1
ATOM 779 N N . LYS A 1 103 ? -13.965 -8.459 13.388 1.00 78.00 103 LYS A N 1
ATOM 780 C CA . LYS A 1 103 ? -12.539 -8.339 13.068 1.00 78.00 103 LYS A CA 1
ATOM 781 C C . LYS A 1 103 ? -12.310 -7.129 12.173 1.00 78.00 103 LYS A C 1
ATOM 783 O O . LYS A 1 103 ? -12.982 -7.011 11.149 1.00 78.00 103 LYS A O 1
ATOM 788 N N . SER A 1 104 ? -11.313 -6.307 12.490 1.00 93.50 104 SER A N 1
ATOM 789 C CA . SER A 1 104 ? -10.813 -5.307 11.546 1.00 93.50 104 SER A CA 1
ATOM 790 C C . SER A 1 104 ? -9.946 -5.955 10.468 1.00 93.50 104 SER A C 1
ATOM 792 O O . SER A 1 104 ? -9.479 -7.091 10.615 1.00 93.50 104 SER A O 1
ATOM 794 N N . ALA A 1 105 ? -9.745 -5.258 9.349 1.00 95.81 105 ALA A N 1
ATOM 795 C CA . ALA A 1 105 ? -8.999 -5.797 8.222 1.00 95.81 105 ALA A CA 1
ATOM 796 C C . ALA A 1 105 ? -8.038 -4.799 7.567 1.00 95.81 105 ALA A C 1
ATOM 798 O O . ALA A 1 105 ? -8.327 -3.613 7.416 1.00 95.81 105 ALA A O 1
ATOM 799 N N . ILE A 1 106 ? -6.909 -5.327 7.099 1.00 98.12 106 ILE A N 1
ATOM 800 C CA . ILE A 1 106 ? -5.959 -4.673 6.205 1.00 98.12 106 ILE A CA 1
ATOM 801 C C . ILE A 1 106 ? -6.026 -5.386 4.855 1.00 98.12 106 ILE A C 1
ATOM 803 O O . ILE A 1 106 ? -5.796 -6.593 4.748 1.00 98.12 106 ILE A O 1
ATOM 807 N N . VAL A 1 107 ? -6.324 -4.629 3.806 1.00 98.44 107 VAL A N 1
ATOM 808 C CA . VAL A 1 107 ? -6.395 -5.117 2.430 1.00 98.44 107 VAL A CA 1
ATOM 809 C C . VAL A 1 107 ? -5.298 -4.457 1.615 1.00 98.44 107 VAL A C 1
ATOM 811 O O . VAL A 1 107 ? -5.296 -3.244 1.425 1.00 98.44 107 VAL A O 1
ATOM 814 N N . HIS A 1 108 ? -4.384 -5.262 1.087 1.00 98.38 108 HIS A N 1
ATOM 815 C CA . HIS A 1 108 ? -3.386 -4.814 0.123 1.00 98.38 108 HIS A CA 1
ATOM 816 C C . HIS A 1 108 ? -3.866 -5.096 -1.294 1.00 98.38 108 HIS A C 1
ATOM 818 O O . HIS A 1 108 ? -4.159 -6.242 -1.640 1.00 98.38 108 HIS A O 1
ATOM 824 N N . ILE A 1 109 ? -3.912 -4.068 -2.139 1.00 97.69 109 ILE A N 1
ATOM 825 C CA . ILE A 1 109 ? -4.186 -4.250 -3.564 1.00 97.69 109 ILE A CA 1
ATOM 826 C C . ILE A 1 109 ? -2.891 -4.705 -4.239 1.00 97.69 109 ILE A C 1
ATOM 828 O O . ILE A 1 109 ? -1.980 -3.923 -4.531 1.00 97.69 109 ILE A O 1
ATOM 832 N N . SER A 1 110 ? -2.795 -6.015 -4.436 1.00 96.75 110 SER A N 1
ATOM 833 C CA . SER A 1 110 ? -1.689 -6.678 -5.112 1.00 96.75 110 SER A CA 1
ATOM 834 C C . SER A 1 110 ? -2.010 -6.889 -6.597 1.00 96.75 110 SER A C 1
ATOM 836 O O . SER A 1 110 ? -2.907 -6.261 -7.160 1.00 96.75 110 SER A O 1
ATOM 838 N N . ALA A 1 111 ? -1.259 -7.753 -7.269 1.00 93.44 111 ALA A N 1
ATOM 839 C CA . ALA A 1 111 ? -1.484 -8.099 -8.661 1.00 93.44 111 ALA A CA 1
ATOM 840 C C . ALA A 1 111 ? -1.098 -9.550 -8.939 1.00 93.44 111 ALA A C 1
ATOM 842 O O . ALA A 1 111 ? -0.168 -10.076 -8.327 1.00 93.44 111 ALA A O 1
ATOM 843 N N . LEU A 1 112 ? -1.736 -10.150 -9.949 1.00 94.25 112 LEU A N 1
ATOM 844 C CA . LEU A 1 112 ? -1.310 -11.433 -10.515 1.00 94.25 112 LEU A CA 1
ATOM 845 C C . LEU A 1 112 ? 0.162 -11.398 -10.961 1.00 94.25 112 LEU A C 1
ATOM 847 O O . LEU A 1 112 ? 0.862 -12.396 -10.878 1.00 94.25 112 LEU A O 1
ATOM 851 N N . LEU A 1 113 ? 0.668 -10.227 -11.359 1.00 94.69 113 LEU A N 1
ATOM 852 C CA . LEU A 1 113 ? 2.069 -10.036 -11.742 1.00 94.69 113 LEU A CA 1
ATOM 853 C C . LEU A 1 113 ? 3.068 -10.265 -10.589 1.00 94.69 113 LEU A C 1
ATOM 855 O O . LEU A 1 113 ? 4.244 -10.482 -10.860 1.00 94.69 113 LEU A O 1
ATOM 859 N N . GLY A 1 114 ? 2.622 -10.261 -9.328 1.00 95.75 114 GLY A N 1
ATOM 860 C CA . GLY A 1 114 ? 3.432 -10.655 -8.168 1.00 95.75 114 GLY A CA 1
ATOM 861 C C . GLY A 1 114 ? 3.437 -12.163 -7.876 1.00 95.75 114 GLY A C 1
ATOM 862 O O . GLY A 1 114 ? 4.015 -12.579 -6.874 1.00 95.75 114 GLY A O 1
ATOM 863 N N . SER A 1 115 ? 2.760 -12.978 -8.694 1.00 96.69 115 SER A N 1
ATOM 864 C CA . SER A 1 115 ? 2.745 -14.442 -8.582 1.00 96.69 115 SER A CA 1
ATOM 865 C C . SER A 1 115 ? 4.040 -15.026 -9.142 1.00 96.69 115 SER A C 1
ATOM 867 O O . SER A 1 115 ? 4.389 -14.786 -10.299 1.00 96.69 115 SER A O 1
ATOM 869 N N . LEU A 1 116 ? 4.749 -15.803 -8.319 1.00 96.31 116 LEU A N 1
ATOM 870 C CA . LEU A 1 116 ? 5.937 -16.544 -8.754 1.00 96.31 116 LEU A CA 1
ATOM 871 C C . LEU A 1 116 ? 5.559 -17.705 -9.684 1.00 96.31 116 LEU A C 1
ATOM 873 O O . LEU A 1 116 ? 6.291 -18.005 -10.620 1.00 96.31 116 LEU A O 1
ATOM 877 N N . GLU A 1 117 ? 4.401 -18.321 -9.444 1.00 96.62 117 GLU A N 1
ATOM 878 C CA . GLU A 1 117 ? 3.895 -19.459 -10.214 1.00 96.62 117 GLU A CA 1
ATOM 879 C C . GLU A 1 117 ? 3.424 -19.041 -11.614 1.00 96.62 117 GLU A C 1
ATOM 881 O O . GLU A 1 117 ? 3.754 -19.693 -12.601 1.00 96.62 117 GLU A O 1
ATOM 886 N N . ASP A 1 118 ? 2.721 -17.909 -11.737 1.00 93.62 118 ASP A N 1
ATOM 887 C CA . ASP A 1 118 ? 2.244 -17.413 -13.036 1.00 93.62 118 ASP A CA 1
ATOM 888 C C . ASP A 1 118 ? 3.320 -16.690 -13.857 1.00 93.62 118 ASP A C 1
ATOM 890 O O . ASP A 1 118 ? 3.081 -16.348 -15.022 1.00 93.62 118 ASP A O 1
ATOM 894 N N . LEU A 1 119 ? 4.493 -16.414 -13.275 1.00 94.62 119 LEU A N 1
ATOM 895 C CA . LEU A 1 119 ? 5.536 -15.617 -13.919 1.00 94.62 119 LEU A CA 1
ATOM 896 C C . LEU A 1 119 ? 5.924 -16.157 -15.307 1.00 94.62 119 LEU A C 1
ATOM 898 O O . LEU A 1 119 ? 5.848 -15.363 -16.248 1.00 94.62 119 LEU A O 1
ATOM 902 N N . PRO A 1 120 ? 6.236 -17.456 -15.503 1.00 94.44 120 PRO A N 1
ATOM 903 C CA . PRO A 1 120 ? 6.626 -17.972 -16.818 1.00 94.44 120 PRO A CA 1
ATOM 904 C C . PRO A 1 120 ? 5.569 -17.739 -17.906 1.00 94.44 120 PRO A C 1
ATOM 906 O O . PRO A 1 120 ? 5.911 -17.482 -19.056 1.00 94.44 120 PRO A O 1
ATOM 909 N N . ARG A 1 121 ? 4.281 -17.776 -17.540 1.00 93.88 121 ARG A N 1
ATOM 910 C CA . ARG A 1 121 ? 3.155 -17.593 -18.467 1.00 93.88 121 ARG A CA 1
ATOM 911 C C . ARG A 1 121 ? 2.918 -16.127 -18.834 1.00 93.88 121 ARG A C 1
ATOM 913 O O . ARG A 1 121 ? 2.460 -15.835 -19.932 1.00 93.88 121 ARG A O 1
ATOM 920 N N . LEU A 1 122 ? 3.169 -15.205 -17.905 1.00 92.00 122 LEU A N 1
ATOM 921 C CA . LEU A 1 122 ? 2.803 -13.792 -18.053 1.00 92.00 122 LEU A CA 1
ATOM 922 C C . LEU A 1 122 ? 3.974 -12.884 -18.432 1.00 92.00 122 LEU A C 1
ATOM 924 O O . LEU A 1 122 ? 3.745 -11.721 -18.766 1.00 92.00 122 LEU A O 1
ATOM 928 N N . PHE A 1 123 ? 5.217 -13.353 -18.302 1.00 93.12 123 PHE A N 1
ATOM 929 C CA . PHE A 1 123 ? 6.397 -12.495 -18.407 1.00 93.12 123 PHE A CA 1
ATOM 930 C C . PHE A 1 123 ? 6.542 -11.838 -19.780 1.00 93.12 123 PHE A C 1
ATOM 932 O O . PHE A 1 123 ? 6.728 -10.626 -19.843 1.00 93.12 123 PHE A O 1
ATOM 939 N N . SER A 1 124 ? 6.359 -12.604 -20.858 1.00 91.38 124 SER A N 1
ATOM 940 C CA . SER A 1 124 ? 6.467 -12.120 -22.243 1.00 91.38 124 SER A CA 1
ATOM 941 C C . SER A 1 124 ? 5.500 -10.980 -22.574 1.00 91.38 124 SER A C 1
ATOM 943 O O . SER A 1 124 ? 5.822 -10.120 -23.386 1.00 91.38 124 SER A O 1
ATOM 945 N N . HIS A 1 125 ? 4.326 -10.952 -21.939 1.00 89.19 125 HIS A N 1
ATOM 946 C CA . HIS A 1 125 ? 3.315 -9.917 -22.155 1.00 89.19 125 HIS A CA 1
ATOM 947 C C . HIS A 1 125 ? 3.529 -8.680 -21.280 1.00 89.19 125 HIS A C 1
ATOM 949 O O . HIS A 1 125 ? 3.162 -7.576 -21.671 1.00 89.19 125 HIS A O 1
ATOM 955 N N . PHE A 1 126 ? 4.113 -8.857 -20.091 1.00 91.38 126 PHE A N 1
ATOM 956 C CA . PHE A 1 126 ? 4.281 -7.790 -19.106 1.00 91.38 126 PHE A CA 1
ATOM 957 C C . PHE A 1 126 ? 5.650 -7.890 -18.419 1.00 91.38 126 PHE A C 1
ATOM 959 O O . PHE A 1 126 ? 5.715 -8.294 -17.252 1.00 91.38 126 PHE A O 1
ATOM 966 N N . PRO A 1 127 ? 6.759 -7.541 -19.086 1.00 93.19 127 PRO A N 1
ATOM 967 C CA . PRO A 1 127 ? 8.109 -7.680 -18.532 1.00 93.19 127 PRO A CA 1
ATOM 968 C C . PRO A 1 127 ? 8.470 -6.554 -17.540 1.00 93.19 127 PRO A C 1
ATOM 970 O O . PRO A 1 127 ? 9.564 -6.022 -17.592 1.00 93.19 127 PRO A O 1
ATOM 973 N N . VAL A 1 128 ? 7.555 -6.177 -16.635 1.00 94.50 128 VAL A N 1
ATOM 974 C CA . VAL A 1 128 ? 7.688 -5.028 -15.714 1.00 94.50 128 VAL A CA 1
ATOM 975 C C . VAL A 1 128 ? 8.370 -5.409 -14.394 1.00 94.50 128 VAL A C 1
ATOM 977 O O . VAL A 1 128 ? 7.719 -5.816 -13.429 1.00 94.50 128 VAL A O 1
ATOM 980 N N . ILE A 1 129 ? 9.699 -5.322 -14.351 1.00 97.00 129 ILE A N 1
ATOM 981 C CA . ILE A 1 129 ? 10.521 -6.003 -13.332 1.00 97.00 129 ILE A CA 1
ATOM 982 C C . ILE A 1 129 ? 10.269 -5.475 -11.917 1.00 97.00 129 ILE A C 1
ATOM 984 O O . ILE A 1 129 ? 9.851 -6.237 -11.038 1.00 97.00 129 ILE A O 1
ATOM 988 N N . SER A 1 130 ? 10.445 -4.170 -11.702 1.00 98.12 130 SER A N 1
ATOM 989 C CA . SER A 1 130 ? 10.261 -3.538 -10.388 1.00 98.12 130 SER A CA 1
ATOM 990 C C . SER A 1 130 ? 8.859 -3.760 -9.820 1.00 98.12 130 SER A C 1
ATOM 992 O O . SER A 1 130 ? 8.695 -4.105 -8.645 1.00 98.12 130 SER A O 1
ATOM 994 N N . TYR A 1 131 ? 7.834 -3.658 -10.669 1.00 97.81 131 TYR A N 1
ATOM 995 C CA . TYR A 1 131 ? 6.449 -3.882 -10.273 1.00 97.81 131 TYR A CA 1
ATOM 996 C C . TYR A 1 131 ? 6.214 -5.320 -9.804 1.00 97.81 131 TYR A C 1
ATOM 998 O O . TYR A 1 131 ? 5.667 -5.518 -8.716 1.00 97.81 131 TYR A O 1
ATOM 1006 N N . ARG A 1 132 ? 6.673 -6.322 -10.570 1.00 97.69 132 ARG A N 1
ATOM 1007 C CA . ARG A 1 132 ? 6.554 -7.748 -10.212 1.00 97.69 132 ARG A CA 1
ATOM 1008 C C . ARG A 1 132 ? 7.207 -8.044 -8.868 1.00 97.69 132 ARG A C 1
ATOM 1010 O O . ARG A 1 132 ? 6.548 -8.584 -7.978 1.00 97.69 132 ARG A O 1
ATOM 1017 N N . CYS A 1 133 ? 8.463 -7.627 -8.698 1.00 98.44 133 CYS A N 1
ATOM 1018 C CA . CYS A 1 133 ? 9.200 -7.798 -7.447 1.00 98.44 133 CYS A CA 1
ATOM 1019 C C . CYS A 1 133 ? 8.472 -7.130 -6.275 1.00 98.44 133 CYS A C 1
ATOM 1021 O O . CYS A 1 133 ? 8.294 -7.748 -5.225 1.00 98.44 133 CYS A O 1
ATOM 1023 N N . SER A 1 134 ? 7.974 -5.904 -6.466 1.00 98.69 134 SER A N 1
ATOM 1024 C CA . SER A 1 134 ? 7.246 -5.187 -5.418 1.00 98.69 134 SER A CA 1
ATOM 1025 C C . SER A 1 134 ? 5.941 -5.880 -5.016 1.00 98.69 134 SER A C 1
ATOM 1027 O O . SER A 1 134 ? 5.635 -5.966 -3.831 1.00 98.69 134 SER A O 1
ATOM 1029 N N . LYS A 1 135 ? 5.173 -6.434 -5.964 1.00 98.38 135 LYS A N 1
ATOM 1030 C CA . LYS A 1 135 ? 3.908 -7.118 -5.657 1.00 98.38 135 LYS A CA 1
ATOM 1031 C C . LYS A 1 135 ? 4.126 -8.501 -5.045 1.00 98.38 135 LYS A C 1
ATOM 1033 O O . LYS A 1 135 ? 3.355 -8.890 -4.171 1.00 98.38 135 LYS A O 1
ATOM 1038 N N . ALA A 1 136 ? 5.204 -9.198 -5.407 1.00 98.75 136 ALA A N 1
ATOM 1039 C CA . ALA A 1 136 ? 5.634 -10.403 -4.697 1.00 98.75 136 ALA A CA 1
ATOM 1040 C C . ALA A 1 136 ? 6.031 -10.085 -3.241 1.00 98.75 136 ALA A C 1
ATOM 1042 O O . ALA A 1 136 ? 5.584 -10.757 -2.310 1.00 98.75 136 ALA A O 1
ATOM 1043 N N . ALA A 1 137 ? 6.794 -9.010 -3.023 1.00 98.81 137 ALA A N 1
ATOM 1044 C CA . ALA A 1 137 ? 7.144 -8.545 -1.682 1.00 98.81 137 ALA A CA 1
ATOM 1045 C C . ALA A 1 137 ? 5.912 -8.085 -0.881 1.00 98.81 137 ALA A C 1
ATOM 1047 O O . ALA A 1 137 ? 5.798 -8.406 0.299 1.00 98.81 137 ALA A O 1
ATOM 1048 N N . LEU A 1 138 ? 4.946 -7.415 -1.516 1.00 98.75 138 LEU A N 1
ATOM 1049 C CA . LEU A 1 138 ? 3.681 -7.024 -0.886 1.00 98.75 138 LEU A CA 1
ATOM 1050 C C . LEU A 1 138 ? 2.844 -8.247 -0.470 1.00 98.75 138 LEU A C 1
ATOM 1052 O O . LEU A 1 138 ? 2.234 -8.238 0.599 1.00 98.75 138 LEU A O 1
ATOM 1056 N N . ASN A 1 139 ? 2.858 -9.324 -1.265 1.00 98.62 139 ASN A N 1
ATOM 1057 C CA . ASN A 1 139 ? 2.241 -10.598 -0.884 1.00 98.62 139 ASN A CA 1
ATOM 1058 C C . ASN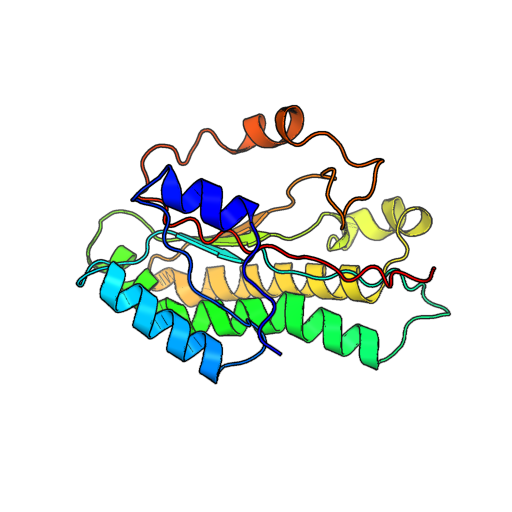 A 1 139 ? 2.911 -11.185 0.369 1.00 98.62 139 ASN A C 1
ATOM 1060 O O . ASN A 1 139 ? 2.214 -11.619 1.287 1.00 98.62 139 ASN A O 1
ATOM 1064 N N . MET A 1 140 ? 4.246 -11.155 0.447 1.00 98.81 140 MET A N 1
ATOM 1065 C CA . MET A 1 140 ? 4.973 -11.585 1.647 1.00 98.81 140 MET A CA 1
ATOM 1066 C C . MET A 1 140 ? 4.648 -10.699 2.857 1.00 98.81 140 MET A C 1
ATOM 1068 O O . MET A 1 140 ? 4.309 -11.218 3.918 1.00 98.81 140 MET A O 1
ATOM 1072 N N . LEU A 1 141 ? 4.658 -9.371 2.697 1.00 98.81 141 LEU A N 1
ATOM 1073 C CA . LEU A 1 141 ? 4.278 -8.426 3.751 1.00 98.81 141 LEU A CA 1
ATOM 1074 C C . LEU A 1 141 ? 2.872 -8.724 4.290 1.00 98.81 141 LEU A C 1
ATOM 1076 O O . LEU A 1 141 ? 2.679 -8.778 5.503 1.00 98.81 141 LEU A O 1
ATOM 1080 N N . SER A 1 142 ? 1.910 -8.983 3.400 1.00 98.56 142 SER A N 1
ATOM 1081 C CA . SER A 1 142 ? 0.545 -9.367 3.770 1.00 98.56 142 SER A CA 1
ATOM 1082 C C . SER A 1 142 ? 0.516 -10.634 4.633 1.00 98.56 142 SER A C 1
ATOM 1084 O O . SER A 1 142 ? -0.189 -10.673 5.641 1.00 98.56 142 SER A O 1
ATOM 1086 N N . ARG A 1 143 ? 1.324 -11.650 4.299 1.00 98.56 143 ARG A N 1
ATOM 1087 C CA . ARG A 1 143 ? 1.454 -12.881 5.097 1.00 98.56 143 ARG A CA 1
ATOM 1088 C C . ARG A 1 143 ? 2.089 -12.622 6.460 1.00 98.56 143 ARG A C 1
ATOM 1090 O O . ARG A 1 143 ? 1.565 -13.109 7.459 1.00 98.56 143 ARG A O 1
ATOM 1097 N N . CYS A 1 144 ? 3.166 -11.839 6.511 1.00 98.75 144 CYS A N 1
ATOM 1098 C CA . CYS A 1 144 ? 3.815 -11.456 7.764 1.00 98.75 144 CYS A CA 1
ATOM 1099 C C . CYS A 1 144 ? 2.840 -10.727 8.695 1.00 98.75 144 CYS A C 1
ATOM 1101 O O . CYS A 1 144 ? 2.746 -11.068 9.869 1.00 98.75 144 CYS A O 1
ATOM 1103 N N . GLN A 1 145 ? 2.066 -9.777 8.169 1.00 98.50 145 GLN A N 1
ATOM 1104 C CA . GLN A 1 145 ? 1.061 -9.037 8.932 1.00 98.50 145 GLN A CA 1
ATOM 1105 C C . GLN A 1 145 ? -0.115 -9.916 9.368 1.00 98.50 145 GLN A C 1
ATOM 1107 O O . GLN A 1 145 ? -0.551 -9.814 10.508 1.00 98.50 145 GLN A O 1
ATOM 1112 N N . ALA A 1 146 ? -0.588 -10.831 8.515 1.00 97.88 146 ALA A N 1
ATOM 1113 C CA . ALA A 1 146 ? -1.648 -11.770 8.884 1.00 97.88 146 ALA A CA 1
ATOM 1114 C C . ALA A 1 146 ? -1.253 -12.659 10.074 1.00 97.88 146 ALA A C 1
ATOM 1116 O O . ALA A 1 146 ? -2.095 -12.987 10.906 1.00 97.88 146 ALA A O 1
ATOM 1117 N N . VAL A 1 147 ? 0.023 -13.053 10.155 1.00 98.12 147 VAL A N 1
ATOM 1118 C CA . VAL A 1 147 ? 0.557 -13.806 11.298 1.00 98.12 147 VAL A CA 1
ATOM 1119 C C . VAL A 1 147 ? 0.793 -12.882 12.494 1.00 98.12 147 VAL A C 1
ATOM 1121 O O . VAL A 1 147 ? 0.348 -13.192 13.594 1.00 98.12 147 VAL A O 1
ATOM 1124 N N . GLY A 1 148 ? 1.459 -11.745 12.283 1.00 97.62 148 GLY A N 1
ATOM 1125 C CA . GLY A 1 148 ? 1.886 -10.835 13.347 1.00 97.62 148 GLY A CA 1
ATOM 1126 C C . GLY A 1 148 ? 0.747 -10.092 14.046 1.00 97.62 148 GLY A C 1
ATOM 1127 O O . GLY A 1 148 ? 0.849 -9.823 15.236 1.00 97.62 148 GLY A O 1
ATOM 1128 N N . TYR A 1 149 ? -0.348 -9.799 13.342 1.00 96.25 149 TYR A N 1
ATOM 1129 C CA . TYR A 1 149 ? -1.507 -9.084 13.892 1.00 96.25 149 TYR A CA 1
ATOM 1130 C C . TYR A 1 149 ? -2.683 -10.000 14.247 1.00 96.25 149 TYR A C 1
ATOM 1132 O O . TYR A 1 149 ? -3.771 -9.524 14.573 1.00 96.25 149 TYR A O 1
ATOM 1140 N N . LYS A 1 150 ? -2.477 -11.322 14.211 1.00 93.56 150 LYS A N 1
ATOM 1141 C CA . LYS A 1 150 ? -3.523 -12.311 14.495 1.00 93.56 150 LYS A CA 1
ATOM 1142 C C . LYS A 1 150 ? -4.135 -12.135 15.888 1.00 93.56 150 LYS A C 1
ATOM 1144 O O . LYS A 1 150 ? -5.357 -12.171 16.013 1.00 93.56 150 LYS A O 1
ATOM 1149 N N . GLU A 1 151 ? -3.298 -11.940 16.907 1.00 92.19 151 GLU A N 1
ATOM 1150 C CA . GLU A 1 151 ? -3.734 -11.782 18.306 1.00 92.19 151 GLU A CA 1
ATOM 1151 C C . GLU A 1 151 ? -4.443 -10.443 18.557 1.00 92.19 151 GLU A C 1
ATOM 1153 O O . GLU A 1 151 ? -5.230 -10.321 19.488 1.00 92.19 151 GLU A O 1
ATOM 1158 N N . ASP A 1 152 ? -4.232 -9.455 17.683 1.00 93.12 152 ASP A N 1
ATOM 1159 C CA . ASP A 1 152 ? -4.952 -8.179 17.719 1.00 93.12 152 ASP A CA 1
ATOM 1160 C C . ASP A 1 152 ? -6.320 -8.255 17.014 1.00 93.12 152 ASP A C 1
ATOM 1162 O O . ASP A 1 152 ? -7.010 -7.246 16.883 1.00 93.12 152 ASP A O 1
ATOM 1166 N N . GLY A 1 153 ? -6.714 -9.436 16.521 1.00 92.06 153 GLY A N 1
ATOM 1167 C CA . GLY A 1 153 ? -7.979 -9.634 15.814 1.00 92.06 153 GLY A CA 1
ATOM 1168 C C . GLY A 1 153 ? -8.013 -9.040 14.403 1.00 92.06 153 GLY A C 1
ATOM 1169 O O . GLY A 1 153 ? -9.094 -8.943 13.824 1.00 92.06 153 GLY A O 1
ATOM 1170 N N . ILE A 1 154 ? -6.858 -8.678 13.828 1.00 95.06 154 ILE A N 1
ATOM 1171 C CA . ILE A 1 154 ? -6.767 -8.002 12.528 1.00 95.06 154 ILE A CA 1
ATOM 1172 C C . ILE A 1 154 ? -6.550 -9.030 11.411 1.00 95.06 154 ILE A C 1
ATOM 1174 O O . ILE A 1 154 ? -5.550 -9.749 11.368 1.00 95.06 154 ILE A O 1
ATOM 1178 N N . ILE A 1 155 ? -7.471 -9.081 10.452 1.00 95.75 155 ILE A N 1
ATOM 1179 C CA . ILE A 1 155 ? -7.317 -9.869 9.225 1.00 95.75 155 ILE A CA 1
ATOM 1180 C C . ILE A 1 155 ? -6.402 -9.106 8.267 1.00 95.75 155 ILE A C 1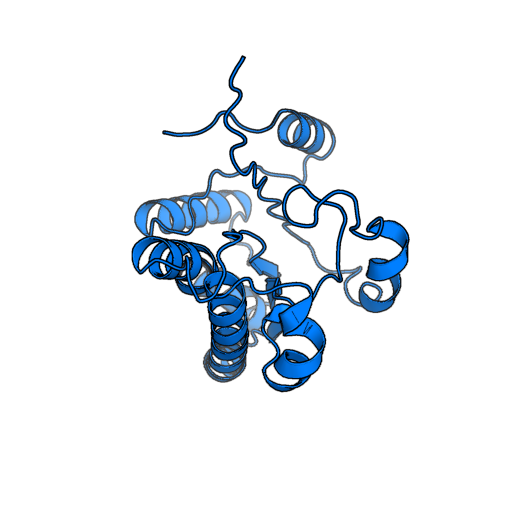
ATOM 1182 O O . ILE A 1 155 ? -6.618 -7.928 8.021 1.00 95.75 155 ILE A O 1
ATOM 1186 N N . THR A 1 156 ? -5.418 -9.763 7.656 1.00 97.50 156 THR A N 1
ATOM 1187 C CA . THR A 1 156 ? -4.660 -9.158 6.549 1.00 97.50 156 THR A CA 1
ATOM 1188 C C . THR A 1 156 ? -4.753 -10.023 5.301 1.00 97.50 156 THR A C 1
ATOM 1190 O O . THR A 1 156 ? -4.512 -11.228 5.366 1.00 97.50 156 THR A O 1
ATOM 1193 N N . ILE A 1 157 ? -5.105 -9.413 4.166 1.00 96.75 157 ILE A N 1
ATOM 1194 C CA . ILE A 1 157 ? -5.234 -10.091 2.869 1.00 96.75 157 ILE A CA 1
ATOM 1195 C C . ILE A 1 157 ? -4.612 -9.271 1.738 1.00 96.75 157 ILE A C 1
ATOM 1197 O O . ILE A 1 157 ? -4.584 -8.042 1.784 1.00 96.75 157 ILE A O 1
ATOM 1201 N N . ALA A 1 158 ? -4.149 -9.964 0.700 1.00 96.44 158 ALA A N 1
ATOM 1202 C CA . ALA A 1 158 ? -3.731 -9.376 -0.565 1.00 96.44 158 ALA A CA 1
ATOM 1203 C C . ALA A 1 158 ? -4.734 -9.771 -1.655 1.00 96.44 158 ALA A C 1
ATOM 1205 O O . ALA A 1 158 ? -5.087 -10.943 -1.776 1.00 96.44 158 ALA A O 1
ATOM 1206 N N . ILE A 1 159 ? -5.201 -8.799 -2.438 1.00 95.50 159 ILE A N 1
ATOM 1207 C CA . ILE A 1 159 ? -6.208 -9.007 -3.484 1.00 95.50 159 ILE A CA 1
ATOM 1208 C C . ILE A 1 159 ? -5.637 -8.566 -4.825 1.00 95.50 159 ILE A C 1
ATOM 1210 O O . ILE A 1 159 ? -5.146 -7.448 -4.954 1.00 95.50 159 ILE A O 1
ATOM 1214 N N . HIS A 1 160 ? -5.751 -9.420 -5.840 1.00 91.62 160 HIS A N 1
ATOM 1215 C CA . HIS A 1 160 ? -5.602 -9.002 -7.228 1.00 91.62 160 HIS A CA 1
ATOM 1216 C C . HIS A 1 160 ? -6.951 -8.465 -7.745 1.00 91.62 160 HIS A C 1
ATOM 1218 O O . HIS A 1 160 ? -7.929 -9.212 -7.732 1.00 91.62 160 HIS A O 1
ATOM 1224 N N . PRO A 1 161 ? -7.030 -7.210 -8.223 1.00 89.88 161 PRO A N 1
ATOM 1225 C CA . PRO A 1 161 ? -8.295 -6.611 -8.660 1.00 89.88 161 PRO A CA 1
ATOM 1226 C C . PRO A 1 161 ? -8.737 -7.023 -10.079 1.00 89.88 161 PRO A C 1
ATOM 1228 O O . PRO A 1 161 ? -9.745 -6.523 -10.572 1.00 89.88 161 PRO A O 1
ATOM 1231 N N . GLY A 1 162 ? -7.992 -7.900 -10.759 1.00 86.81 162 GLY A N 1
ATOM 1232 C CA . GLY A 1 162 ? -8.107 -8.107 -12.205 1.00 86.81 162 GLY A CA 1
ATOM 1233 C C . GLY A 1 162 ? -7.235 -7.131 -13.001 1.00 86.81 162 GLY A C 1
ATOM 1234 O O . GLY A 1 162 ? -6.572 -6.255 -12.437 1.00 86.81 162 GLY A O 1
ATOM 1235 N N . TRP A 1 163 ? -7.209 -7.286 -14.327 1.00 83.62 163 TRP A N 1
ATOM 1236 C CA . TRP A 1 163 ? -6.623 -6.286 -15.220 1.00 83.62 163 TRP A CA 1
ATOM 1237 C C . TRP A 1 163 ? -7.666 -5.207 -15.495 1.00 83.62 163 TRP A C 1
ATOM 1239 O O . TRP A 1 163 ? -8.550 -5.391 -16.324 1.00 83.62 163 TRP A O 1
ATOM 1249 N N . VAL A 1 164 ? -7.602 -4.113 -14.740 1.00 82.88 164 VAL A N 1
ATOM 1250 C CA . VAL A 1 164 ? -8.632 -3.067 -14.744 1.00 82.88 164 VAL A CA 1
ATOM 1251 C C . VAL A 1 164 ? -8.231 -1.914 -15.656 1.00 82.88 164 VAL A C 1
ATOM 1253 O O . VAL A 1 164 ? -7.090 -1.454 -15.598 1.00 82.88 164 VAL A O 1
ATOM 1256 N N . GLN A 1 165 ? -9.179 -1.406 -16.446 1.00 83.44 165 GLN A N 1
ATOM 1257 C CA . GLN A 1 165 ? -8.979 -0.202 -17.251 1.00 83.44 165 GLN A CA 1
ATOM 1258 C C . GLN A 1 165 ? -8.799 1.029 -16.351 1.00 83.44 165 GLN A C 1
ATOM 1260 O O . GLN A 1 165 ? -9.750 1.583 -15.802 1.00 83.44 165 GLN A O 1
ATOM 1265 N N . THR A 1 166 ? -7.546 1.423 -16.175 1.00 84.44 166 THR A N 1
ATOM 1266 C CA . THR A 1 166 ? -7.088 2.611 -15.444 1.00 84.44 166 THR A CA 1
ATOM 1267 C C . THR A 1 166 ? -5.849 3.142 -16.159 1.00 84.44 166 THR A C 1
ATOM 1269 O O . THR A 1 166 ? -5.303 2.437 -17.007 1.00 84.44 166 THR A O 1
ATOM 1272 N N . ASP A 1 167 ? -5.333 4.309 -15.775 1.00 81.81 167 ASP A N 1
ATOM 1273 C CA . ASP A 1 167 ? -4.066 4.821 -16.321 1.00 81.81 167 ASP A CA 1
ATOM 1274 C C . ASP A 1 167 ? -2.921 3.795 -16.193 1.00 81.81 167 ASP A C 1
ATOM 1276 O O . ASP A 1 167 ? -2.125 3.630 -17.111 1.00 81.81 167 ASP A O 1
ATOM 1280 N N . MET A 1 168 ? -2.879 3.037 -15.086 1.00 82.25 168 MET A N 1
ATOM 1281 C CA . MET A 1 168 ? -1.893 1.967 -14.869 1.00 82.25 168 MET A CA 1
ATOM 1282 C C . MET A 1 168 ? -2.174 0.713 -15.713 1.00 82.25 168 MET A C 1
ATOM 1284 O O . MET A 1 168 ? -1.245 0.018 -16.115 1.00 82.25 168 MET A O 1
ATOM 1288 N N . GLY A 1 169 ? -3.447 0.388 -15.948 1.00 70.94 169 GLY A N 1
ATOM 1289 C CA . GLY A 1 169 ? -3.853 -0.794 -16.715 1.00 70.94 169 GLY A CA 1
ATOM 1290 C C . GLY A 1 169 ? -3.868 -0.583 -18.231 1.00 70.94 169 GLY A C 1
ATOM 1291 O O . GLY A 1 169 ? -3.877 -1.560 -18.977 1.00 70.94 169 GLY A O 1
ATOM 1292 N N . GLY A 1 170 ? -3.865 0.670 -18.688 1.00 83.00 170 GLY A N 1
ATOM 1293 C CA . GLY A 1 170 ? -3.999 1.035 -20.091 1.00 83.00 170 GLY A CA 1
ATOM 1294 C C . GLY A 1 170 ? -5.383 0.729 -20.677 1.00 83.00 170 GLY A C 1
ATOM 1295 O O . GLY A 1 170 ? -6.279 0.191 -20.023 1.00 83.00 170 GLY A O 1
ATOM 1296 N N . ASN A 1 171 ? -5.549 1.054 -21.960 1.00 76.06 171 ASN A N 1
ATOM 1297 C CA . ASN A 1 171 ? -6.835 0.961 -22.666 1.00 76.06 171 ASN A CA 1
ATOM 1298 C C . ASN A 1 171 ? -7.325 -0.473 -22.918 1.00 76.06 171 ASN A C 1
ATOM 1300 O O . ASN A 1 171 ? -8.466 -0.654 -23.326 1.00 76.06 171 ASN A O 1
ATOM 1304 N N . GLN A 1 172 ? -6.473 -1.476 -22.700 1.00 70.88 172 GLN A N 1
ATOM 1305 C CA . GLN A 1 172 ? -6.818 -2.892 -22.857 1.00 70.88 172 GLN A CA 1
ATOM 1306 C C . GLN A 1 172 ? -7.305 -3.539 -21.552 1.00 70.88 172 GLN A C 1
ATOM 1308 O O . GLN A 1 172 ? -7.688 -4.707 -21.554 1.00 70.88 172 GLN A O 1
ATOM 1313 N N . GLY A 1 173 ? -7.301 -2.797 -20.439 1.00 58.75 173 GLY A N 1
ATOM 1314 C CA . GLY A 1 173 ? -7.892 -3.276 -19.199 1.00 58.75 173 GLY A CA 1
ATOM 1315 C C . GLY A 1 173 ? -9.393 -3.539 -19.354 1.00 58.75 173 GLY A C 1
ATOM 1316 O O . GLY A 1 173 ? -10.092 -2.885 -20.127 1.00 58.75 173 GLY A O 1
ATOM 1317 N N . LEU A 1 174 ? -9.906 -4.496 -18.589 1.00 64.06 174 LEU A N 1
ATOM 1318 C CA . LEU A 1 174 ? -11.331 -4.793 -18.525 1.00 64.06 174 LEU A CA 1
ATOM 1319 C C . LEU A 1 174 ? -12.061 -3.682 -17.758 1.00 64.06 174 LEU A C 1
ATOM 1321 O O . LEU A 1 174 ? -11.571 -3.174 -16.741 1.00 64.06 174 LEU A O 1
ATOM 1325 N N . HIS A 1 175 ? -13.264 -3.326 -18.214 1.00 54.88 175 HIS A N 1
ATOM 1326 C CA . HIS A 1 175 ? -14.140 -2.421 -17.473 1.00 54.88 175 HIS A CA 1
ATOM 1327 C C . HIS A 1 175 ? -14.497 -3.056 -16.116 1.00 54.88 175 HIS A C 1
ATOM 1329 O O . HIS A 1 175 ? -15.064 -4.150 -16.056 1.00 54.88 175 HIS A O 1
ATOM 1335 N N . ALA A 1 176 ? -14.193 -2.344 -15.025 1.00 50.56 176 ALA A N 1
ATOM 1336 C CA . ALA A 1 176 ? -14.251 -2.835 -13.642 1.00 50.56 176 ALA A CA 1
ATOM 1337 C C . ALA A 1 176 ? -15.606 -3.440 -13.207 1.00 50.56 176 ALA A C 1
ATOM 1339 O O . ALA A 1 176 ? -15.657 -4.199 -12.239 1.00 50.56 176 ALA A O 1
ATOM 1340 N N . MET A 1 177 ? -16.710 -3.118 -13.891 1.00 41.69 177 MET A N 1
ATOM 1341 C CA . MET A 1 177 ? -18.053 -3.561 -13.494 1.00 41.69 177 MET A CA 1
ATOM 1342 C C . MET A 1 177 ? -18.300 -5.066 -13.667 1.00 41.69 177 MET A C 1
ATOM 1344 O O . MET A 1 177 ? -19.092 -5.610 -12.906 1.00 41.69 177 MET A O 1
ATOM 1348 N N . ASN A 1 178 ? -17.609 -5.762 -14.578 1.00 36.47 178 ASN A N 1
ATOM 1349 C CA . ASN A 1 178 ? -17.910 -7.179 -14.844 1.00 36.47 178 ASN A CA 1
ATOM 1350 C C . ASN A 1 178 ? -17.032 -8.175 -14.062 1.00 36.47 178 ASN A C 1
ATOM 1352 O O . ASN A 1 178 ? -17.437 -9.321 -13.890 1.00 36.47 178 ASN A O 1
ATOM 1356 N N . SER A 1 179 ? -15.864 -7.768 -13.550 1.00 38.03 179 SER A N 1
ATOM 1357 C CA . SER A 1 179 ? -14.935 -8.664 -12.833 1.00 38.03 179 SER A CA 1
ATOM 1358 C C . SER A 1 179 ? -14.971 -8.525 -11.305 1.00 38.03 179 SER A C 1
ATOM 1360 O O . SER A 1 179 ? -14.669 -9.487 -10.603 1.00 38.03 179 SER A O 1
ATOM 1362 N N . CYS A 1 180 ? -15.351 -7.359 -10.763 1.00 38.97 180 CYS A N 1
ATOM 1363 C CA . CYS A 1 180 ? -15.283 -7.089 -9.318 1.00 38.97 180 CYS A CA 1
ATOM 1364 C C . CYS A 1 180 ? -16.463 -7.671 -8.514 1.00 38.97 180 CYS A C 1
ATOM 1366 O O . CYS A 1 180 ? -16.293 -8.051 -7.355 1.00 38.97 180 CYS A O 1
ATOM 1368 N N . ILE A 1 181 ? -17.651 -7.795 -9.121 1.00 37.88 181 ILE A N 1
ATOM 1369 C CA . ILE A 1 181 ? -18.893 -8.156 -8.408 1.00 37.88 181 ILE A CA 1
ATOM 1370 C C . ILE A 1 181 ? -18.874 -9.605 -7.885 1.00 37.88 181 ILE A C 1
ATOM 1372 O O . ILE A 1 181 ? -19.481 -9.888 -6.853 1.00 37.88 181 ILE A O 1
ATOM 1376 N N . ALA A 1 182 ? -18.112 -10.512 -8.504 1.00 32.47 182 ALA A N 1
ATOM 1377 C CA . ALA A 1 182 ? -18.040 -11.907 -8.063 1.00 32.47 182 ALA A CA 1
ATOM 1378 C C . ALA A 1 182 ? -17.370 -12.096 -6.681 1.00 32.47 182 ALA A C 1
ATOM 1380 O O . ALA A 1 182 ? -17.681 -13.061 -5.989 1.00 32.47 182 ALA A O 1
ATOM 1381 N N . ASN A 1 183 ? -16.504 -11.168 -6.242 1.00 33.72 183 ASN A N 1
ATOM 1382 C CA . ASN A 1 183 ? -15.756 -11.285 -4.978 1.00 33.72 183 ASN A CA 1
ATOM 1383 C C . ASN A 1 183 ? -16.242 -10.349 -3.854 1.00 33.72 183 ASN A C 1
ATOM 1385 O O . ASN A 1 183 ? -15.773 -10.462 -2.721 1.00 33.72 183 ASN A O 1
ATOM 1389 N N . GLN A 1 184 ? -17.163 -9.420 -4.132 1.00 35.09 184 GLN A N 1
ATOM 1390 C CA . GLN A 1 184 ? -17.460 -8.293 -3.231 1.00 35.09 184 GLN A CA 1
ATOM 1391 C C . GLN A 1 184 ? -18.693 -8.489 -2.330 1.00 35.09 184 GLN A C 1
ATOM 1393 O O . GLN A 1 184 ? -18.906 -7.709 -1.403 1.00 35.09 184 GLN A O 1
ATOM 1398 N N . SER A 1 185 ? -19.475 -9.554 -2.527 1.00 27.97 185 SER A N 1
ATOM 1399 C CA . SER A 1 185 ? -20.760 -9.795 -1.842 1.00 27.97 185 SER A CA 1
ATOM 1400 C C . SER A 1 185 ? -20.679 -10.117 -0.336 1.00 27.97 185 SER A C 1
ATOM 1402 O O . SER A 1 185 ? -21.707 -10.389 0.277 1.00 27.97 185 SER A O 1
ATOM 1404 N N . ARG A 1 186 ? -19.495 -10.067 0.296 1.00 32.94 186 ARG A N 1
ATOM 1405 C CA . ARG A 1 186 ? -19.302 -10.421 1.719 1.00 32.94 186 ARG A CA 1
ATOM 1406 C C . ARG A 1 186 ? -19.113 -9.247 2.690 1.00 32.94 186 ARG A C 1
ATOM 1408 O O . ARG A 1 186 ? -19.070 -9.494 3.888 1.00 32.94 186 ARG A O 1
ATOM 1415 N N . PHE A 1 187 ? -19.031 -7.996 2.226 1.00 35.59 187 PHE A N 1
ATOM 1416 C CA . PHE A 1 187 ? -18.660 -6.847 3.082 1.00 35.59 187 PHE A CA 1
ATOM 1417 C C . PHE A 1 187 ? -19.757 -5.783 3.288 1.00 35.59 187 PHE A C 1
ATOM 1419 O O . PHE A 1 187 ? -19.471 -4.698 3.787 1.00 35.59 187 PHE A O 1
ATOM 1426 N N . ASN A 1 188 ? -21.019 -6.074 2.957 1.00 28.88 188 ASN A N 1
ATOM 1427 C CA . ASN A 1 188 ? -22.092 -5.065 2.902 1.00 28.88 188 ASN A CA 1
ATOM 1428 C C . ASN A 1 188 ? -22.532 -4.433 4.245 1.00 28.88 188 ASN A C 1
ATOM 1430 O O . ASN A 1 188 ? -23.369 -3.537 4.210 1.00 28.88 188 ASN A O 1
ATOM 1434 N N . ASN A 1 189 ? -21.977 -4.831 5.397 1.00 29.67 189 ASN A N 1
ATOM 1435 C CA . ASN A 1 189 ? -22.397 -4.313 6.712 1.00 29.67 189 ASN A CA 1
ATOM 1436 C C . ASN A 1 189 ? -21.312 -3.555 7.500 1.00 29.67 189 ASN A C 1
ATOM 1438 O O . ASN A 1 189 ? -21.596 -3.075 8.594 1.00 29.67 189 ASN A O 1
ATOM 1442 N N . ALA A 1 190 ? -20.093 -3.403 6.973 1.00 33.12 190 ALA A N 1
ATOM 1443 C CA . ALA A 1 190 ? -19.047 -2.655 7.672 1.00 33.12 190 ALA A CA 1
ATOM 1444 C C . ALA A 1 190 ? -19.215 -1.139 7.461 1.00 33.12 190 ALA A C 1
ATOM 1446 O O . ALA A 1 190 ? -19.473 -0.686 6.341 1.00 33.12 190 ALA A O 1
ATOM 1447 N N . LYS A 1 191 ? -19.000 -0.334 8.510 1.00 28.61 191 LYS A N 1
ATOM 1448 C CA . LYS A 1 191 ? -18.804 1.119 8.383 1.00 28.61 191 LYS A CA 1
ATOM 1449 C C . LYS A 1 191 ? -17.487 1.368 7.634 1.00 28.61 191 LYS A C 1
ATOM 1451 O O . LYS A 1 191 ? -16.425 1.532 8.221 1.00 28.61 191 LYS A O 1
ATOM 1456 N N . ALA A 1 192 ? -17.540 1.336 6.307 1.00 30.28 192 ALA A N 1
ATOM 1457 C CA . ALA A 1 192 ? -16.363 1.470 5.464 1.00 30.28 192 ALA A CA 1
ATOM 1458 C C . ALA A 1 192 ? -15.924 2.939 5.367 1.00 30.28 192 ALA A C 1
ATOM 1460 O O . ALA A 1 192 ? -16.568 3.752 4.702 1.00 30.28 192 ALA A O 1
ATOM 1461 N N . PHE A 1 193 ? -14.783 3.275 5.968 1.00 28.80 193 PHE A N 1
ATOM 1462 C CA . PHE A 1 193 ? -14.062 4.501 5.638 1.00 28.80 193 PHE A CA 1
ATOM 1463 C C . PHE A 1 193 ? -13.184 4.232 4.408 1.00 28.80 193 PHE A C 1
ATOM 1465 O O . PHE A 1 193 ? -12.086 3.689 4.498 1.00 28.80 193 PHE A O 1
ATOM 1472 N N . SER A 1 194 ? -13.699 4.545 3.217 1.00 27.81 194 SER A N 1
ATOM 1473 C CA . SER A 1 194 ? -12.966 4.370 1.959 1.00 27.81 194 SER A CA 1
ATOM 1474 C C . SER A 1 194 ? -12.105 5.602 1.665 1.00 27.81 194 SER A C 1
ATOM 1476 O O . SER A 1 194 ? -12.557 6.529 0.991 1.00 27.81 194 SER A O 1
ATOM 1478 N N . LEU A 1 195 ? -10.837 5.584 2.078 1.00 25.77 195 LEU A N 1
ATOM 1479 C CA . LEU A 1 195 ? -9.816 6.480 1.525 1.00 25.77 195 LEU A CA 1
ATOM 1480 C C . LEU A 1 195 ? -9.514 6.059 0.076 1.00 25.77 195 LEU A C 1
ATOM 1482 O O . LEU A 1 195 ? -8.719 5.158 -0.183 1.00 25.77 195 LEU A O 1
ATOM 1486 N N . ARG A 1 196 ? -10.181 6.695 -0.895 1.00 28.14 196 ARG A N 1
ATOM 1487 C CA . ARG A 1 196 ? -9.815 6.577 -2.314 1.00 28.14 196 ARG A CA 1
ATOM 1488 C C . ARG A 1 196 ? -8.699 7.567 -2.624 1.00 28.14 196 ARG A C 1
ATOM 1490 O O . ARG A 1 196 ? -8.942 8.762 -2.765 1.00 28.14 196 ARG A O 1
ATOM 1497 N N . PHE A 1 197 ? -7.485 7.050 -2.766 1.00 26.89 197 PHE A N 1
ATOM 1498 C CA . PHE A 1 197 ? -6.355 7.815 -3.281 1.00 26.89 197 PHE A CA 1
ATOM 1499 C C . PHE A 1 197 ? -6.422 7.901 -4.805 1.00 26.89 197 PHE A C 1
ATOM 1501 O O . PHE A 1 197 ? -6.506 6.884 -5.494 1.00 26.89 197 PHE A O 1
ATOM 1508 N N . GLY A 1 198 ? -6.385 9.130 -5.322 1.00 23.44 198 GLY A N 1
ATOM 1509 C CA . GLY A 1 198 ? -6.163 9.395 -6.736 1.00 23.44 198 GLY A CA 1
ATOM 1510 C C . GLY A 1 198 ? -4.681 9.240 -7.051 1.00 23.44 198 GLY A C 1
ATOM 1511 O O . GLY A 1 198 ? -3.869 10.048 -6.607 1.00 23.44 198 GLY A O 1
ATOM 1512 N N . ILE A 1 199 ? -4.332 8.210 -7.814 1.00 25.48 199 ILE A N 1
ATOM 1513 C CA . ILE A 1 199 ? -3.021 8.102 -8.447 1.00 25.48 199 ILE A CA 1
ATOM 1514 C C . ILE A 1 199 ? -3.160 8.771 -9.808 1.00 25.48 199 ILE A C 1
ATOM 1516 O O . ILE A 1 199 ? -3.684 8.171 -10.735 1.00 25.48 199 ILE A O 1
ATOM 1520 N N . THR A 1 200 ? -2.729 10.024 -9.926 1.00 23.23 200 THR A N 1
ATOM 1521 C CA . THR A 1 200 ? -2.416 10.602 -11.239 1.00 23.23 200 THR A CA 1
ATOM 1522 C C . THR A 1 200 ? -0.941 10.319 -11.499 1.00 23.23 200 THR A C 1
ATOM 1524 O O . THR A 1 200 ? -0.071 11.028 -10.967 1.00 23.23 200 THR A O 1
ATOM 1527 N N . ALA A 1 201 ? -0.661 9.253 -12.250 1.00 25.86 201 ALA A N 1
ATOM 1528 C CA . ALA A 1 201 ? 0.650 9.047 -12.851 1.00 25.86 201 ALA A CA 1
ATOM 1529 C C . ALA A 1 201 ? 0.871 10.167 -13.878 1.00 25.86 201 ALA A C 1
ATOM 1531 O O . ALA A 1 201 ? -0.023 10.497 -14.652 1.00 25.86 201 ALA A O 1
ATOM 1532 N N . GLY A 1 202 ? 2.027 10.825 -13.813 1.00 24.58 202 GLY A N 1
ATOM 1533 C CA . GLY A 1 202 ? 2.342 11.937 -14.698 1.00 24.58 202 GLY A CA 1
ATOM 1534 C C . GLY A 1 202 ? 2.554 11.451 -16.126 1.00 24.58 202 GLY A C 1
ATOM 1535 O O . GLY A 1 202 ? 3.551 10.793 -16.402 1.00 24.58 202 GLY A O 1
ATOM 1536 N N . SER A 1 203 ? 1.667 11.833 -17.039 1.00 24.39 203 SER A N 1
ATOM 1537 C CA . SER A 1 203 ? 2.053 12.031 -18.430 1.00 24.39 203 SER A CA 1
ATOM 1538 C C . SER A 1 203 ? 2.708 13.406 -18.531 1.00 24.39 203 SER A C 1
ATOM 1540 O O . SER A 1 203 ? 2.092 14.419 -18.199 1.00 24.39 203 SER A O 1
ATOM 1542 N N . GLN A 1 204 ? 3.968 13.446 -18.960 1.00 25.83 204 GLN A N 1
ATOM 1543 C CA . GLN A 1 204 ? 4.538 14.673 -19.499 1.00 25.83 204 GLN A CA 1
ATOM 1544 C C . GLN A 1 204 ? 3.689 15.078 -20.708 1.00 25.83 204 GLN A C 1
ATOM 1546 O O . GLN A 1 204 ? 3.744 14.424 -21.747 1.00 25.83 204 GLN A O 1
ATOM 1551 N N . GLU A 1 205 ? 2.896 16.138 -20.571 1.00 24.52 205 GLU A N 1
ATOM 1552 C CA . GLU A 1 205 ? 2.445 16.909 -21.724 1.00 24.52 205 GLU A CA 1
ATOM 1553 C C . GLU A 1 205 ? 3.689 17.580 -22.317 1.00 24.52 205 GLU A C 1
ATOM 1555 O O . GLU A 1 205 ? 4.227 18.544 -21.771 1.00 24.52 205 GLU A O 1
ATOM 1560 N N . LYS A 1 206 ? 4.194 17.016 -23.414 1.00 23.83 206 LYS A N 1
ATOM 1561 C CA . LYS A 1 206 ? 4.894 17.805 -24.421 1.00 23.83 206 LYS A CA 1
ATOM 1562 C C . LYS A 1 206 ? 3.836 18.259 -25.421 1.00 23.83 206 LYS A C 1
ATOM 1564 O O . LYS A 1 206 ? 3.054 17.430 -25.885 1.00 23.83 206 LYS A O 1
ATOM 1569 N N . PHE A 1 207 ? 3.815 19.562 -25.684 1.00 33.19 207 PHE A N 1
ATOM 1570 C CA . PHE A 1 207 ? 3.272 20.105 -26.926 1.00 33.19 207 PHE A CA 1
ATOM 1571 C C . PHE A 1 207 ? 3.927 19.426 -28.134 1.00 33.19 207 PHE A C 1
ATOM 1573 O O . PHE A 1 207 ? 5.123 19.059 -28.018 1.00 33.19 207 PHE A O 1
#

InterPro domains:
  IPR002347 Short-chain dehydrogenase/reductase SDR [PF00106] (7-171)
  IPR002347 Short-chain dehydrogenase/reductase SDR [PR00080] (46-57)
  IPR002347 Short-chain dehydrogenase/reductase SDR [PR00080] (104-112)
  IPR002347 Short-chain dehydrogenase/reductase SDR [PR00080] (131-150)
  IPR002347 Short-chain dehydrogenase/reductase SDR [PR00081] (46-57)
  IPR002347 Short-chain dehydrogenase/reductase SDR [PR00081] (98-114)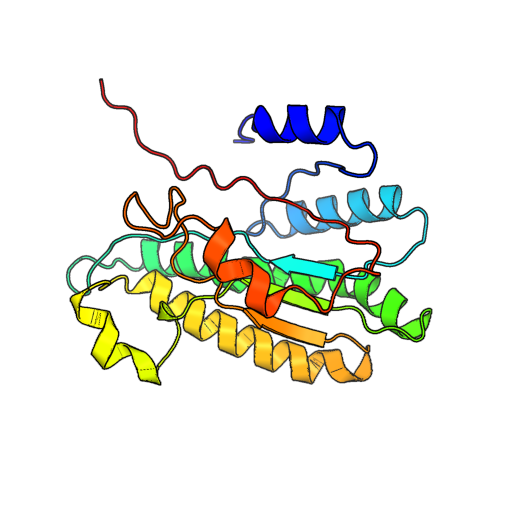
  IPR002347 Short-chain dehydrogenase/reductase SDR [PR00081] (131-150)
  IPR002347 Short-chain dehydrogenase/reductase SDR [PR00081] (152-169)
  IPR036291 NAD(P)-binding domain superfamily [SSF51735] (7-184)
  IPR051468 Fungal Secondary Metabolite SDRs [PTHR43544] (7-173)